Protein AF-A0A918QHY0-F1 (afdb_monomer)

pLDDT: mean 74.29, std 14.52, range [35.5, 93.38]

Organism: NCBI:txid36818

Secondary structure (DSSP, 8-state):
-HHHHHHHHHHHHHHHHHHHHHHH-GGGTB-TTSSB-HHHHHHHHHHHHHHHHHHHHHHHHHHTS-SGGGG-STT-TTTHIIIIIHHHHHHHHHHHHHHHHHHHHHHHTT---PPPPPPPTTSPPPGGGGTB-TTSSBPHHHHHHHHHHHHHHHHHHHHHHH-GGG-SPPPPHHHHHHHHHHHHHHHHHHHH-PPPPEEEEEEEETTEEEEEEES--STT-EEEETTEEE--EE-TTT--EEEEPPTT--SSEEEEEEETTEEPPPEEE-----

Foldseek 3Di:
DVLLVVLVVLLCVQVVVVVVCCQVPVVQQADPLRAGNLLSVLLVLLVSLVVSLVVSLQVCQPPPQVHPVQQDDCQHLCNCVPVPSVVLSVLSVVLVVLLCVLVVVCVVVLQDDQARPDDDPSNGHDPLSQQADSVSHGDPLSVQLNVLSVVVSVVQSVVCSVPVSSHGDDDDVVSSCSNNVSSVVSSVCSVPDGHFWEFHDWDDDPQKIKTDTGSCDDPAKWKDKQNRTWDWDADPVRRIIMTTHDPPDDPQIWMWIGDPNGIYDIDTDGPPDD

Solvent-accessible surface area (backbone atoms only — not comparable to full-atom values): 14913 Å² total; per-residue (Å²): 110,71,65,36,53,51,40,50,52,50,44,46,64,57,49,46,60,49,53,54,43,39,66,77,53,43,67,86,34,31,39,99,52,68,42,55,28,45,45,50,45,52,36,50,52,53,50,53,51,48,54,41,52,53,52,41,40,50,51,39,24,66,74,73,45,76,31,74,66,43,65,57,60,90,80,20,35,60,51,46,44,74,78,49,49,51,57,60,47,46,36,39,50,48,34,35,52,50,51,49,52,54,52,47,57,30,47,78,64,40,42,48,27,65,57,73,59,78,84,47,98,80,74,60,81,65,76,62,44,43,29,26,41,98,87,72,47,75,28,69,54,44,34,49,34,50,52,40,45,50,52,52,52,49,50,51,53,53,51,24,52,74,38,54,86,69,19,58,61,82,74,58,69,65,64,51,51,59,39,44,52,35,33,49,51,37,43,49,47,62,70,68,54,76,62,39,17,23,65,69,47,74,48,77,60,89,64,33,33,41,40,34,51,10,18,54,77,53,105,58,41,40,36,26,52,70,84,43,77,37,70,50,46,75,38,88,88,78,46,28,36,40,26,62,52,58,93,85,70,56,76,68,43,38,40,35,42,31,33,90,90,29,61,23,70,78,41,77,43,65,69,82,78,128

Mean predicted aligned error: 13.62 Å

Nearest PDB structures (foldseek):
  3n50-assembly4_E-2  TM=7.287E-01  e=1.842E-02  Homo sapiens
  3mlp-assembly2_E  TM=6.502E-01  e=4.063E-02  Mus musculus
  5l7n-assembly1_A  TM=7.501E-01  e=1.050E-01  Mus musculus
  3mlp-assembly1_B  TM=6.552E-01  e=2.713E-01  Mus musculus
  4m03-assembly1_A-2  TM=4.091E-01  e=1.014E+00  Staphylococcus aureus subsp. aureus NCTC 8325

Sequence (274 aa):
MTSALFALALLAALAGPLALRLRRRPAFVTGRDGRLSTSTTLALAWTVVLVWLLLATLGYGLTAGGGAAWFEGEHGPLSPLTTVYLPLLGGPYAALIGAKAVVGARLERGTLAKPAPKPTPSGRRPLRELIANDSGRTDLVDLQYVALSAVTLLYVVLFFLSDVGAGLPPLPTEIWALTGAPAGAYLLNKVATRANPVITDVSVRGDRLTVEGGGLTADTARVTVDDTAVPAVPDPATGTLTAPLPDSATPPFTVVVTTRGLRSDPYHYESAGL

Structure (mmCIF, N/CA/C/O backbone):
data_AF-A0A918QHY0-F1
#
_entry.id   AF-A0A918QHY0-F1
#
loop_
_atom_site.group_PDB
_atom_site.id
_atom_site.type_symbol
_atom_site.label_atom_id
_atom_site.label_alt_id
_atom_site.label_comp_id
_atom_site.label_asym_id
_atom_site.label_entity_id
_atom_site.label_seq_id
_atom_site.pdbx_PDB_ins_code
_atom_site.Cartn_x
_atom_site.Cartn_y
_atom_site.Cartn_z
_atom_site.occupancy
_atom_site.B_iso_or_equiv
_atom_site.auth_seq_id
_atom_site.auth_comp_id
_atom_site.auth_asym_id
_atom_site.auth_atom_id
_atom_site.pdbx_PDB_model_num
ATOM 1 N N . MET A 1 1 ? 18.989 -10.304 -25.269 1.00 71.38 1 MET A N 1
ATOM 2 C CA . MET A 1 1 ? 19.151 -11.306 -24.181 1.00 71.38 1 MET A CA 1
ATOM 3 C C . MET A 1 1 ? 20.114 -10.848 -23.085 1.00 71.38 1 MET A C 1
ATOM 5 O O . MET A 1 1 ? 19.743 -10.920 -21.922 1.00 71.38 1 MET A O 1
ATOM 9 N N . THR A 1 2 ? 21.308 -10.341 -23.409 1.00 85.88 2 THR A N 1
ATOM 10 C CA . THR A 1 2 ? 22.283 -9.818 -22.423 1.00 85.88 2 THR A CA 1
ATOM 11 C C . THR A 1 2 ? 21.719 -8.694 -21.546 1.00 85.88 2 THR A C 1
ATOM 13 O O . THR A 1 2 ? 21.846 -8.753 -20.326 1.00 85.88 2 THR A O 1
ATOM 16 N N . SER A 1 3 ? 21.005 -7.731 -22.135 1.00 86.69 3 SER A N 1
ATOM 17 C CA . SER A 1 3 ? 20.379 -6.622 -21.397 1.00 86.69 3 SER A CA 1
ATOM 18 C C . SER A 1 3 ? 19.287 -7.076 -20.423 1.00 86.69 3 SER A C 1
ATOM 20 O O . SER A 1 3 ? 19.186 -6.541 -19.324 1.00 86.69 3 SER A O 1
ATOM 22 N N . ALA A 1 4 ? 18.513 -8.106 -20.780 1.00 88.62 4 ALA A N 1
ATOM 23 C CA . ALA A 1 4 ? 17.492 -8.681 -19.903 1.00 88.62 4 ALA A CA 1
ATOM 24 C C . ALA A 1 4 ? 18.118 -9.421 -18.708 1.00 88.62 4 ALA A C 1
ATOM 26 O O . ALA A 1 4 ? 17.644 -9.290 -17.583 1.00 88.62 4 ALA A O 1
ATOM 27 N N . LEU A 1 5 ? 19.220 -10.150 -18.925 1.00 90.94 5 LEU A N 1
ATOM 28 C CA . LEU A 1 5 ? 19.971 -10.800 -17.844 1.00 90.94 5 LEU A CA 1
ATOM 29 C C . LEU A 1 5 ? 20.588 -9.775 -16.887 1.00 90.94 5 LEU A C 1
ATOM 31 O O . LEU A 1 5 ? 20.507 -9.948 -15.673 1.00 90.94 5 LEU A O 1
ATOM 35 N N . PHE A 1 6 ? 21.154 -8.688 -17.420 1.00 92.06 6 PHE A N 1
ATOM 36 C CA . PHE A 1 6 ? 21.654 -7.582 -16.606 1.00 92.06 6 PHE A CA 1
ATOM 37 C C . PHE A 1 6 ? 20.529 -6.928 -15.795 1.00 92.06 6 PHE A C 1
ATOM 39 O O . PHE A 1 6 ? 20.663 -6.749 -14.585 1.00 92.06 6 PHE A O 1
ATOM 46 N N . ALA A 1 7 ? 19.393 -6.637 -16.434 1.00 90.50 7 ALA A N 1
ATOM 47 C CA . ALA A 1 7 ? 18.227 -6.086 -15.757 1.00 90.50 7 ALA A CA 1
ATOM 48 C C . ALA A 1 7 ? 17.724 -7.026 -14.646 1.00 90.50 7 ALA A C 1
ATOM 50 O O . ALA A 1 7 ? 17.470 -6.568 -13.536 1.00 90.50 7 ALA A O 1
ATOM 51 N N . LEU A 1 8 ? 17.653 -8.340 -14.881 1.00 92.69 8 LEU A N 1
ATOM 52 C CA . LEU A 1 8 ? 17.293 -9.324 -13.853 1.00 92.69 8 LEU A CA 1
ATOM 53 C C . LEU A 1 8 ? 18.289 -9.356 -12.688 1.00 92.69 8 LEU A C 1
ATOM 55 O O . LEU A 1 8 ? 17.874 -9.373 -11.528 1.00 92.69 8 LEU A O 1
ATOM 59 N N . ALA A 1 9 ? 19.591 -9.333 -12.976 1.00 92.69 9 ALA A N 1
ATOM 60 C CA . ALA A 1 9 ? 20.629 -9.295 -11.949 1.00 92.69 9 ALA A CA 1
ATOM 61 C C . ALA A 1 9 ? 20.523 -8.024 -11.092 1.00 92.69 9 ALA A C 1
ATOM 63 O O . ALA A 1 9 ? 20.612 -8.090 -9.866 1.00 92.69 9 ALA A O 1
ATOM 64 N N . LEU A 1 10 ? 20.256 -6.878 -11.722 1.00 93.00 10 LEU A N 1
ATOM 65 C CA . LEU A 1 10 ? 20.042 -5.609 -11.036 1.00 93.00 10 LEU A CA 1
ATOM 66 C C . LEU A 1 10 ? 18.773 -5.627 -10.170 1.00 93.00 10 LEU A C 1
ATOM 68 O O . LEU A 1 10 ? 18.805 -5.169 -9.027 1.00 93.00 10 LEU A O 1
ATOM 72 N N . LEU A 1 11 ? 17.673 -6.203 -10.670 1.00 93.00 11 LEU A N 1
ATOM 73 C CA . LEU A 1 11 ? 16.444 -6.377 -9.891 1.00 93.00 11 LEU A CA 1
ATOM 74 C C . LEU A 1 11 ? 16.707 -7.238 -8.653 1.00 93.00 11 LEU A C 1
ATOM 76 O O . LEU A 1 11 ? 16.299 -6.874 -7.551 1.00 93.00 11 LEU A O 1
ATOM 80 N N . ALA A 1 12 ? 17.435 -8.346 -8.811 1.00 91.94 12 ALA A N 1
ATOM 81 C CA . ALA A 1 12 ? 17.823 -9.213 -7.703 1.00 91.94 12 ALA A CA 1
ATOM 82 C C . ALA A 1 12 ? 18.737 -8.492 -6.696 1.00 91.94 12 ALA A C 1
ATOM 84 O O . ALA A 1 12 ? 18.557 -8.651 -5.487 1.00 91.94 12 ALA A O 1
ATOM 85 N N . ALA A 1 13 ? 19.670 -7.661 -7.168 1.00 91.50 13 ALA A N 1
ATOM 86 C CA . ALA A 1 13 ? 20.569 -6.876 -6.323 1.00 91.50 13 ALA A CA 1
ATOM 87 C C . ALA A 1 13 ? 19.840 -5.798 -5.502 1.00 91.50 13 ALA A C 1
ATOM 89 O O . ALA A 1 13 ? 20.252 -5.505 -4.382 1.00 91.50 13 ALA A O 1
ATOM 90 N N . LEU A 1 14 ? 18.740 -5.238 -6.014 1.00 89.94 14 LEU A N 1
ATOM 91 C CA . LEU A 1 14 ? 17.911 -4.266 -5.292 1.00 89.94 14 LEU A CA 1
ATOM 92 C C . LEU A 1 14 ? 16.898 -4.953 -4.364 1.00 89.94 14 LEU A C 1
ATOM 94 O O . LEU A 1 14 ? 16.807 -4.638 -3.174 1.00 89.94 14 LEU A O 1
ATOM 98 N N . ALA A 1 15 ? 16.141 -5.917 -4.892 1.00 88.56 15 ALA A N 1
ATOM 99 C CA . ALA A 1 15 ? 15.051 -6.570 -4.175 1.00 88.56 15 ALA A CA 1
ATOM 100 C C . ALA A 1 15 ? 15.545 -7.593 -3.143 1.00 88.56 15 ALA A C 1
ATOM 102 O O . ALA A 1 15 ? 14.944 -7.721 -2.079 1.00 88.56 15 ALA A O 1
ATOM 103 N N . GLY A 1 16 ? 16.644 -8.303 -3.413 1.00 85.62 16 GLY A N 1
ATOM 104 C CA . GLY A 1 16 ? 17.178 -9.361 -2.551 1.00 85.62 16 GLY A CA 1
ATOM 105 C C . GLY A 1 16 ? 17.589 -8.867 -1.158 1.00 85.62 16 GLY A C 1
ATOM 106 O O . GLY A 1 16 ? 17.036 -9.345 -0.161 1.00 85.62 16 GLY A O 1
ATOM 107 N N . PRO A 1 17 ? 18.501 -7.881 -1.042 1.00 86.62 17 PRO A N 1
ATOM 108 C CA . PRO A 1 17 ? 18.890 -7.306 0.245 1.00 86.62 17 PRO A CA 1
ATOM 109 C C . PRO A 1 17 ? 17.709 -6.679 0.988 1.00 86.62 17 PRO A C 1
ATOM 111 O O . PRO A 1 17 ? 17.598 -6.830 2.208 1.00 86.62 17 PRO A O 1
ATOM 114 N N . LEU A 1 18 ? 16.797 -6.020 0.265 1.00 83.12 18 LEU A N 1
ATOM 115 C CA . LEU A 1 18 ? 15.593 -5.443 0.850 1.00 83.12 18 LEU A CA 1
ATOM 116 C C . LEU A 1 18 ? 14.667 -6.527 1.410 1.00 83.12 18 LEU A C 1
ATOM 118 O O . LEU A 1 18 ? 14.269 -6.435 2.567 1.00 83.12 18 LEU A O 1
ATOM 122 N N . ALA A 1 19 ? 14.375 -7.584 0.654 1.00 82.31 19 ALA A N 1
ATOM 123 C CA . ALA A 1 19 ? 13.554 -8.704 1.105 1.00 82.31 19 ALA A CA 1
ATOM 124 C C . ALA A 1 19 ? 14.177 -9.410 2.319 1.00 82.31 19 ALA A C 1
ATOM 126 O O . ALA A 1 19 ? 13.480 -9.719 3.286 1.00 82.31 19 ALA A O 1
ATOM 127 N N . LEU A 1 20 ? 15.501 -9.601 2.325 1.00 79.00 20 LEU A N 1
ATOM 128 C CA . LEU A 1 20 ? 16.231 -10.134 3.478 1.00 79.00 20 LEU A CA 1
ATOM 129 C C . LEU A 1 20 ? 16.122 -9.212 4.698 1.00 79.00 20 LEU A C 1
ATOM 131 O O . LEU A 1 20 ? 15.900 -9.690 5.815 1.00 79.00 20 LEU A O 1
ATOM 135 N N . ARG A 1 21 ? 16.239 -7.894 4.500 1.00 75.12 21 ARG A N 1
ATOM 136 C CA . ARG A 1 21 ? 16.075 -6.898 5.562 1.00 75.12 21 ARG A CA 1
ATOM 137 C C . ARG A 1 21 ? 14.653 -6.899 6.106 1.00 75.12 21 ARG A C 1
ATOM 139 O O . ARG A 1 21 ? 14.504 -6.962 7.317 1.00 75.12 21 ARG A O 1
ATOM 146 N N . LEU A 1 22 ? 13.632 -6.890 5.252 1.00 71.50 22 LEU A N 1
ATOM 147 C CA . LEU A 1 22 ? 12.224 -6.921 5.657 1.00 71.50 22 LEU A CA 1
ATOM 148 C C . LEU A 1 22 ? 11.868 -8.230 6.369 1.00 71.50 22 LEU A C 1
ATOM 150 O O . LEU A 1 22 ? 11.147 -8.211 7.360 1.00 71.50 22 LEU A O 1
ATOM 154 N N . ARG A 1 23 ? 12.449 -9.357 5.943 1.00 71.44 23 ARG A N 1
ATOM 155 C CA . ARG A 1 23 ? 12.303 -10.649 6.626 1.00 71.44 23 ARG A CA 1
ATOM 156 C C . ARG A 1 23 ? 12.897 -10.642 8.038 1.00 71.44 23 ARG A C 1
ATOM 158 O O . ARG A 1 23 ? 12.377 -11.335 8.906 1.00 71.44 23 ARG A O 1
ATOM 165 N N . ARG A 1 24 ? 13.996 -9.911 8.266 1.00 69.31 24 ARG A N 1
ATOM 166 C CA . ARG A 1 24 ? 14.676 -9.823 9.576 1.00 69.31 24 ARG A CA 1
ATOM 167 C C . ARG A 1 24 ? 14.150 -8.685 10.456 1.00 69.31 24 ARG A C 1
ATOM 169 O O . ARG A 1 24 ? 14.197 -8.788 11.674 1.00 69.31 24 ARG A O 1
ATOM 176 N N . ARG A 1 25 ? 13.725 -7.578 9.847 1.00 70.50 25 ARG A N 1
ATOM 177 C CA . ARG A 1 25 ? 13.335 -6.312 10.484 1.00 70.50 25 ARG A CA 1
ATOM 178 C C . ARG A 1 25 ? 12.181 -5.677 9.689 1.00 70.50 25 ARG A C 1
ATOM 180 O O . ARG A 1 25 ? 12.408 -4.710 8.958 1.00 70.50 25 ARG A O 1
ATOM 187 N N . PRO A 1 26 ? 10.944 -6.192 9.819 1.00 68.81 26 PRO A N 1
ATOM 188 C CA . PRO A 1 26 ? 9.802 -5.724 9.031 1.00 68.81 26 PRO A CA 1
ATOM 189 C C . PRO A 1 26 ? 9.318 -4.321 9.418 1.00 68.81 26 PRO A C 1
ATOM 191 O O . PRO A 1 26 ? 8.516 -3.757 8.685 1.00 68.81 26 PRO A O 1
ATOM 194 N N . ALA A 1 27 ? 9.841 -3.730 10.503 1.00 64.19 27 ALA A N 1
ATOM 195 C CA . ALA A 1 27 ? 9.396 -2.459 11.087 1.00 64.19 27 ALA A CA 1
ATOM 196 C C . ALA A 1 27 ? 9.188 -1.312 10.078 1.00 64.19 27 ALA A C 1
ATOM 198 O O . ALA A 1 27 ? 8.337 -0.459 10.290 1.00 64.19 27 ALA A O 1
ATOM 199 N N . PHE A 1 28 ? 9.929 -1.300 8.967 1.00 61.78 28 PHE A N 1
ATOM 200 C CA . PHE A 1 28 ? 9.789 -0.294 7.910 1.00 61.78 28 PHE A CA 1
ATOM 201 C C . PHE A 1 28 ? 8.457 -0.373 7.141 1.00 61.78 28 PHE A C 1
ATOM 203 O O . PHE A 1 28 ? 7.919 0.649 6.726 1.00 61.78 28 PHE A O 1
ATOM 210 N N . VAL A 1 29 ? 7.925 -1.581 6.950 1.00 65.50 29 VAL A N 1
ATOM 211 C CA . VAL A 1 29 ? 6.620 -1.830 6.310 1.00 65.50 29 VAL A CA 1
ATOM 212 C C . VAL A 1 29 ? 5.536 -2.159 7.331 1.00 65.50 29 VAL A C 1
ATOM 214 O O . VAL A 1 29 ? 4.392 -2.404 6.963 1.00 65.50 29 VAL A O 1
ATOM 217 N N . THR A 1 30 ? 5.882 -2.170 8.613 1.00 57.53 30 THR A N 1
ATOM 218 C CA . THR A 1 30 ? 4.946 -2.385 9.707 1.00 57.53 30 THR A CA 1
ATOM 219 C C . THR A 1 30 ? 4.260 -1.066 10.068 1.00 57.53 30 THR A C 1
ATOM 221 O O . THR A 1 30 ? 4.910 -0.033 10.224 1.00 57.53 30 THR A O 1
ATOM 224 N N . GLY A 1 31 ? 2.933 -1.083 10.167 1.00 56.22 31 GLY A N 1
ATOM 225 C CA . GLY A 1 31 ? 2.139 0.037 10.652 1.00 56.22 31 GLY A CA 1
ATOM 226 C C . GLY A 1 31 ? 2.368 0.301 12.142 1.00 56.22 31 GLY A C 1
ATOM 227 O O . GLY A 1 31 ? 2.982 -0.490 12.856 1.00 56.22 31 GLY A O 1
ATOM 228 N N . ARG A 1 32 ? 1.834 1.422 12.639 1.00 51.62 32 ARG A N 1
ATOM 229 C CA . ARG A 1 32 ? 1.855 1.739 14.083 1.00 51.62 32 ARG A CA 1
ATOM 230 C C . ARG A 1 32 ? 1.090 0.716 14.928 1.00 51.62 32 ARG A C 1
ATOM 232 O O . ARG A 1 32 ? 1.322 0.621 16.122 1.00 51.62 32 ARG A O 1
ATOM 239 N N . ASP A 1 33 ? 0.219 -0.055 14.288 1.00 49.84 33 ASP A N 1
ATOM 240 C CA . ASP A 1 33 ? -0.515 -1.185 14.848 1.00 49.84 33 ASP A CA 1
ATOM 241 C C . ASP A 1 33 ? 0.292 -2.491 14.849 1.00 49.84 33 ASP A C 1
ATOM 243 O O . ASP A 1 33 ? -0.254 -3.536 15.169 1.00 49.84 33 ASP A O 1
ATOM 247 N N . GLY A 1 34 ? 1.574 -2.477 14.470 1.00 53.16 34 GLY A N 1
ATOM 248 C CA . GLY A 1 34 ? 2.447 -3.648 14.525 1.00 53.16 34 GLY A CA 1
ATOM 249 C C . GLY A 1 34 ? 2.184 -4.720 13.452 1.00 53.16 34 GLY A C 1
ATOM 250 O O . GLY A 1 34 ? 2.893 -5.735 13.445 1.00 53.16 34 GLY A O 1
ATOM 251 N N . ARG A 1 35 ? 1.227 -4.495 12.537 1.00 61.88 35 ARG A N 1
ATOM 252 C CA . ARG A 1 35 ? 0.898 -5.348 11.375 1.00 61.88 35 ARG A CA 1
ATOM 253 C C . ARG A 1 35 ? 1.571 -4.841 10.098 1.00 61.88 35 ARG A C 1
ATOM 255 O O . ARG A 1 35 ? 1.995 -3.690 10.038 1.00 61.88 35 ARG A O 1
ATOM 262 N N . LEU A 1 36 ? 1.682 -5.670 9.059 1.00 65.56 36 LEU A N 1
ATOM 263 C CA . LEU A 1 36 ? 2.135 -5.193 7.743 1.00 65.56 36 LEU A CA 1
ATOM 264 C C . LEU A 1 36 ? 1.151 -4.166 7.161 1.00 65.56 36 LEU A C 1
ATOM 266 O O . LEU A 1 36 ? -0.043 -4.421 7.056 1.00 65.56 36 LEU A O 1
ATOM 270 N N . SER A 1 37 ? 1.665 -3.008 6.751 1.00 71.31 37 SER A N 1
ATOM 271 C CA . SER A 1 37 ? 0.896 -1.960 6.084 1.00 71.31 37 SER A CA 1
ATOM 272 C C . SER A 1 37 ? 0.845 -2.230 4.583 1.00 71.31 37 SER A C 1
ATOM 274 O O . SER A 1 37 ? 1.870 -2.152 3.896 1.00 71.31 37 SER A O 1
ATOM 276 N N . THR A 1 38 ? -0.351 -2.507 4.064 1.00 73.56 38 THR A N 1
ATOM 277 C CA . THR A 1 38 ? -0.600 -2.742 2.635 1.00 73.56 38 THR A CA 1
ATOM 278 C C . THR A 1 38 ? -0.124 -1.577 1.773 1.00 73.56 38 THR A C 1
ATOM 280 O O . THR A 1 38 ? 0.650 -1.776 0.837 1.00 73.56 38 THR A O 1
ATOM 283 N N . SER A 1 39 ? -0.495 -0.342 2.127 1.00 67.25 39 SER A N 1
ATOM 284 C CA . SER A 1 39 ? -0.096 0.849 1.368 1.00 67.25 39 SER A CA 1
ATOM 285 C C . SER A 1 39 ? 1.411 1.109 1.424 1.00 67.25 39 SER A C 1
ATOM 287 O O . SER A 1 39 ? 2.001 1.438 0.400 1.00 67.25 39 SER A O 1
ATOM 289 N N . THR A 1 40 ? 2.065 0.900 2.572 1.00 67.12 40 THR A N 1
ATOM 290 C CA . THR A 1 40 ? 3.530 1.047 2.682 1.00 67.12 40 THR A CA 1
ATOM 291 C C . THR A 1 40 ? 4.261 -0.023 1.874 1.00 67.12 40 THR A C 1
ATOM 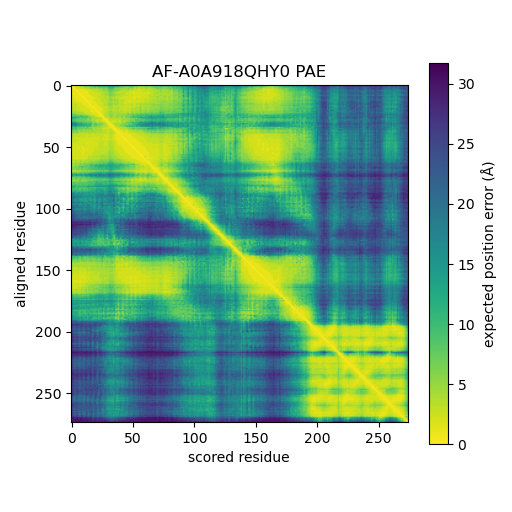293 O O . THR A 1 40 ? 5.262 0.270 1.225 1.00 67.12 40 THR A O 1
ATOM 296 N N . THR A 1 41 ? 3.758 -1.259 1.895 1.00 78.81 41 THR A N 1
ATOM 297 C CA . THR A 1 41 ? 4.358 -2.389 1.178 1.00 78.81 41 THR A CA 1
ATOM 298 C C . THR A 1 41 ? 4.268 -2.191 -0.332 1.00 78.81 41 THR A C 1
ATOM 300 O O . THR A 1 41 ? 5.274 -2.329 -1.024 1.00 78.81 41 THR A O 1
ATOM 303 N N . LEU A 1 42 ? 3.094 -1.810 -0.844 1.00 77.62 42 LEU A N 1
ATOM 304 C CA . LEU A 1 42 ? 2.903 -1.541 -2.270 1.00 77.62 42 LEU A CA 1
ATOM 305 C C . LEU A 1 42 ? 3.674 -0.301 -2.730 1.00 77.62 42 LEU A C 1
ATOM 307 O O . LEU A 1 42 ? 4.294 -0.343 -3.788 1.00 77.62 42 LEU A O 1
ATOM 311 N N . ALA A 1 43 ? 3.706 0.769 -1.927 1.00 73.06 43 ALA A N 1
ATOM 312 C CA . ALA A 1 43 ? 4.514 1.946 -2.242 1.00 73.06 43 ALA A CA 1
ATOM 313 C C . ALA A 1 43 ? 6.008 1.589 -2.343 1.00 73.06 43 ALA A C 1
ATOM 315 O O . ALA A 1 43 ? 6.680 1.990 -3.294 1.00 73.06 43 ALA A O 1
ATOM 316 N N . LEU A 1 44 ? 6.524 0.781 -1.409 1.00 80.56 44 LEU A N 1
ATOM 317 C CA . LEU A 1 44 ? 7.906 0.303 -1.444 1.00 80.56 44 LEU A CA 1
ATOM 318 C C . LEU A 1 44 ? 8.184 -0.579 -2.669 1.00 80.56 44 LEU A C 1
ATOM 320 O O . LEU A 1 44 ? 9.208 -0.393 -3.322 1.00 80.56 44 LEU A O 1
ATOM 324 N N . ALA A 1 45 ? 7.283 -1.506 -3.002 1.00 85.12 45 ALA A N 1
ATOM 325 C CA . ALA A 1 45 ? 7.422 -2.360 -4.181 1.00 85.12 45 ALA A CA 1
ATOM 326 C C . ALA A 1 45 ? 7.489 -1.534 -5.477 1.00 85.12 45 ALA A C 1
ATOM 328 O O . ALA A 1 45 ? 8.416 -1.710 -6.267 1.00 85.12 45 ALA A O 1
ATOM 329 N N . TRP A 1 46 ? 6.575 -0.574 -5.649 1.00 82.25 46 TRP A N 1
ATOM 330 C CA . TRP A 1 46 ? 6.594 0.365 -6.774 1.00 82.25 46 TRP A CA 1
ATOM 331 C C . TRP A 1 46 ? 7.874 1.200 -6.822 1.00 82.25 46 TRP A C 1
ATOM 333 O O . TRP A 1 46 ? 8.440 1.385 -7.896 1.00 82.25 46 TRP A O 1
ATOM 343 N N . THR A 1 47 ? 8.367 1.652 -5.666 1.00 81.69 47 THR A N 1
ATOM 344 C CA . THR A 1 47 ? 9.619 2.421 -5.577 1.00 81.69 47 THR A CA 1
ATOM 345 C C . THR A 1 47 ? 10.803 1.600 -6.080 1.00 81.69 47 THR A C 1
ATOM 347 O O . THR A 1 47 ? 11.592 2.081 -6.889 1.00 81.69 47 THR A O 1
ATOM 350 N N . VAL A 1 48 ? 10.923 0.349 -5.627 1.00 87.44 48 VAL A N 1
ATOM 351 C CA . VAL A 1 48 ? 12.010 -0.552 -6.035 1.00 87.44 48 VAL A CA 1
ATOM 352 C C . VAL A 1 48 ? 11.955 -0.824 -7.532 1.00 87.44 48 VAL A C 1
ATOM 354 O O . VAL A 1 48 ? 12.986 -0.736 -8.194 1.00 87.44 48 VAL A O 1
ATOM 357 N N . VAL A 1 49 ? 10.767 -1.117 -8.068 1.00 89.25 49 VAL A N 1
ATOM 358 C CA . VAL A 1 49 ? 10.582 -1.377 -9.501 1.00 89.25 49 VAL A CA 1
ATOM 359 C C . VAL A 1 49 ? 10.916 -0.139 -10.328 1.00 89.25 49 VAL A C 1
ATOM 361 O O . VAL A 1 49 ? 11.626 -0.258 -11.317 1.00 89.25 49 VAL A O 1
ATOM 364 N N . LEU A 1 50 ? 10.497 1.056 -9.912 1.00 86.06 50 LEU A N 1
ATOM 365 C CA . LEU A 1 50 ? 10.824 2.285 -10.632 1.00 86.06 50 LEU A CA 1
ATOM 366 C C . LEU A 1 50 ? 12.330 2.573 -10.634 1.00 86.06 50 LEU A C 1
ATOM 368 O O . LEU A 1 50 ? 12.902 2.850 -11.684 1.00 86.06 50 LEU A O 1
ATOM 372 N N . VAL A 1 51 ? 12.986 2.482 -9.473 1.00 86.19 51 VAL A N 1
ATOM 373 C CA . VAL A 1 51 ? 14.443 2.666 -9.370 1.00 86.19 51 VAL A CA 1
ATOM 374 C C . VAL A 1 51 ? 15.170 1.644 -10.239 1.00 86.19 51 VAL A C 1
ATOM 376 O O . VAL A 1 51 ? 16.109 1.997 -10.948 1.00 86.19 51 VAL A O 1
ATOM 379 N N . TRP A 1 52 ? 14.712 0.392 -10.231 1.00 93.00 52 TRP A N 1
ATOM 380 C CA . TRP A 1 52 ? 15.241 -0.654 -11.096 1.00 93.00 52 TRP A CA 1
ATOM 381 C C . TRP A 1 52 ? 15.096 -0.311 -12.584 1.00 93.00 52 TRP A C 1
ATOM 383 O O . TRP A 1 52 ? 16.093 -0.373 -13.301 1.00 93.00 52 TRP A O 1
ATOM 393 N N . LEU A 1 53 ? 13.906 0.098 -13.038 1.00 90.81 53 LEU A N 1
ATOM 394 C CA . LEU A 1 53 ? 13.659 0.494 -14.428 1.00 90.81 53 LEU A CA 1
ATOM 395 C C . LEU A 1 53 ? 14.585 1.634 -14.857 1.00 90.81 53 LEU A C 1
ATOM 397 O O . LEU A 1 53 ? 15.214 1.554 -15.909 1.00 90.81 53 LEU A O 1
ATOM 401 N N . LEU A 1 54 ? 14.715 2.672 -14.027 1.00 88.44 54 LEU A N 1
ATOM 402 C CA . LEU A 1 54 ? 15.568 3.827 -14.312 1.00 88.44 54 LEU A CA 1
ATOM 403 C C . LEU A 1 54 ? 17.046 3.436 -14.406 1.00 88.44 54 LEU A C 1
ATOM 405 O O . LEU A 1 54 ? 17.726 3.843 -15.344 1.00 88.44 54 LEU A O 1
ATOM 409 N N . LEU A 1 55 ? 17.542 2.621 -13.472 1.00 90.00 55 LEU A N 1
ATOM 410 C CA . LEU A 1 55 ? 18.937 2.176 -13.472 1.00 90.00 55 LEU A CA 1
ATOM 411 C C . LEU A 1 55 ? 19.240 1.205 -14.620 1.00 90.00 55 LEU A C 1
ATOM 413 O O . LEU A 1 55 ? 20.311 1.288 -15.216 1.00 90.00 55 LEU A O 1
ATOM 417 N N . ALA A 1 56 ? 18.313 0.305 -14.953 1.00 91.56 56 ALA A N 1
ATOM 418 C CA . ALA A 1 56 ? 18.461 -0.609 -16.082 1.00 91.56 56 ALA A CA 1
ATOM 419 C C . ALA A 1 56 ? 18.445 0.149 -17.417 1.00 91.56 56 ALA A C 1
ATOM 421 O O . ALA A 1 56 ? 19.282 -0.116 -18.276 1.00 91.56 56 ALA A O 1
ATOM 422 N N . THR A 1 57 ? 17.552 1.134 -17.552 1.00 88.81 57 THR A N 1
ATOM 423 C CA . THR A 1 57 ? 17.489 2.038 -18.709 1.00 88.81 57 THR A CA 1
ATOM 424 C C . THR A 1 57 ? 18.789 2.837 -18.815 1.00 88.81 57 THR A C 1
ATOM 426 O O . THR A 1 57 ? 19.443 2.806 -19.850 1.00 88.81 57 THR A O 1
ATOM 429 N N . LEU A 1 58 ? 19.251 3.463 -17.726 1.00 87.69 58 LEU A N 1
ATOM 430 C CA . LEU A 1 58 ? 20.527 4.186 -17.697 1.00 87.69 58 LEU A CA 1
ATOM 431 C C . LEU A 1 58 ? 21.710 3.297 -18.109 1.00 87.69 58 LEU A C 1
ATOM 433 O O . LEU A 1 58 ? 22.501 3.673 -18.971 1.00 87.69 58 LEU A O 1
ATOM 437 N N . GLY A 1 59 ? 21.808 2.104 -17.518 1.00 87.62 59 GLY A N 1
ATOM 438 C CA . GLY A 1 59 ? 22.851 1.132 -17.831 1.00 87.62 59 GLY A CA 1
ATOM 439 C C . GLY A 1 59 ? 22.821 0.705 -19.298 1.00 87.62 59 GLY A C 1
ATOM 440 O O . GLY A 1 59 ? 23.869 0.667 -19.941 1.00 87.62 59 GLY A O 1
ATOM 441 N N . TYR A 1 60 ? 21.633 0.451 -19.853 1.00 90.69 60 TYR A N 1
ATOM 442 C CA . TYR A 1 60 ? 21.473 0.145 -21.271 1.00 90.69 60 TYR A CA 1
ATOM 443 C C . TYR A 1 60 ? 21.934 1.310 -22.150 1.00 90.69 60 TYR A C 1
ATOM 445 O O . TYR A 1 60 ? 22.763 1.103 -23.032 1.00 90.69 60 TYR A O 1
ATOM 453 N N . GLY A 1 61 ? 21.479 2.535 -21.881 1.00 87.75 61 GLY A N 1
ATOM 454 C CA . GLY A 1 61 ? 21.856 3.719 -22.657 1.00 87.75 61 GLY A CA 1
ATOM 455 C C . GLY A 1 61 ? 23.365 3.940 -22.726 1.00 87.75 61 GLY A C 1
ATOM 456 O O . GLY A 1 61 ? 23.912 4.183 -23.800 1.00 87.75 61 GLY A O 1
ATOM 457 N N . LEU A 1 62 ? 24.054 3.767 -21.594 1.00 87.19 62 LEU A N 1
ATOM 458 C CA . LEU A 1 62 ? 25.504 3.943 -21.492 1.00 87.19 62 LEU A CA 1
ATOM 459 C C . LEU A 1 62 ? 26.323 2.819 -22.145 1.00 87.19 62 LEU A C 1
ATOM 461 O O . LEU A 1 62 ? 27.465 3.059 -22.525 1.00 87.19 62 LEU A O 1
ATOM 465 N N . THR A 1 63 ? 25.782 1.602 -22.253 1.00 88.44 63 THR A N 1
ATOM 466 C CA . THR A 1 63 ? 26.560 0.423 -22.688 1.00 88.44 63 THR A CA 1
ATOM 467 C C . THR A 1 63 ? 26.184 -0.100 -24.070 1.00 88.44 63 THR A C 1
ATOM 469 O O . THR A 1 63 ? 27.051 -0.582 -24.792 1.00 88.44 63 THR A O 1
ATOM 472 N N . ALA A 1 64 ? 24.909 -0.011 -24.441 1.00 87.94 64 ALA A N 1
ATOM 473 C CA . ALA A 1 64 ? 24.349 -0.595 -25.658 1.00 87.94 64 ALA A CA 1
ATOM 474 C C . ALA A 1 64 ? 23.496 0.391 -26.474 1.00 87.94 64 ALA A C 1
ATOM 476 O O . ALA A 1 64 ? 23.306 0.178 -27.667 1.00 87.94 64 ALA A O 1
ATOM 477 N N . GLY A 1 65 ? 22.993 1.466 -25.857 1.00 83.06 65 GLY A N 1
ATOM 478 C CA . GLY A 1 65 ? 22.102 2.440 -26.496 1.00 83.06 65 GLY A CA 1
ATOM 479 C C . GLY A 1 65 ? 22.801 3.507 -27.342 1.00 83.06 65 GLY A C 1
ATOM 480 O O . GLY A 1 65 ? 22.126 4.254 -28.035 1.00 83.06 65 GLY A O 1
ATOM 481 N N . GLY A 1 66 ? 24.134 3.591 -27.325 1.00 83.00 66 GLY A N 1
ATOM 482 C CA . GLY A 1 66 ? 24.866 4.638 -28.053 1.00 83.00 66 GLY A CA 1
ATOM 483 C C . GLY A 1 66 ? 25.055 5.939 -27.262 1.00 83.00 66 GLY A C 1
ATOM 484 O O . GLY A 1 66 ? 25.372 6.973 -27.846 1.00 83.00 66 GLY A O 1
ATOM 485 N N . GLY A 1 67 ? 24.909 5.897 -25.933 1.00 83.94 67 GLY A N 1
ATOM 486 C CA . GLY A 1 67 ? 25.220 7.012 -25.039 1.00 83.94 67 GLY A CA 1
ATOM 487 C C . GLY A 1 67 ? 24.067 8.001 -24.863 1.00 83.94 67 GLY A C 1
ATOM 488 O O . GLY A 1 67 ? 22.897 7.624 -24.879 1.00 83.94 67 GLY A O 1
ATOM 489 N N . ALA A 1 68 ? 24.400 9.277 -24.648 1.00 82.31 68 ALA A N 1
ATOM 490 C CA . ALA A 1 68 ? 23.424 10.321 -24.315 1.00 82.31 68 ALA A CA 1
ATOM 491 C C . ALA A 1 68 ? 22.341 10.512 -25.393 1.00 82.31 68 ALA A C 1
ATOM 493 O O . ALA A 1 68 ? 21.179 10.706 -25.048 1.00 82.31 68 ALA A O 1
ATOM 494 N N . ALA A 1 69 ? 22.701 10.349 -26.671 1.00 83.88 69 ALA A N 1
ATOM 495 C CA . ALA A 1 69 ? 21.789 10.492 -27.807 1.00 83.88 69 ALA A CA 1
ATOM 496 C C . ALA A 1 69 ? 20.586 9.532 -27.755 1.00 83.88 69 ALA A C 1
ATOM 498 O O . ALA A 1 69 ? 19.531 9.831 -28.299 1.00 83.88 69 ALA A O 1
ATOM 499 N N . TRP A 1 70 ? 20.702 8.395 -27.062 1.00 83.56 70 TRP A N 1
ATOM 500 C CA . TRP A 1 70 ? 19.589 7.455 -26.885 1.00 83.56 70 TRP A CA 1
ATOM 501 C C . TRP A 1 70 ? 18.452 8.011 -26.021 1.00 83.56 70 TRP A C 1
ATOM 503 O O . TRP A 1 70 ? 17.314 7.562 -26.120 1.00 83.56 70 TRP A O 1
ATOM 513 N N . PHE A 1 71 ? 18.755 8.984 -25.160 1.00 83.44 71 PHE A N 1
ATOM 514 C CA . PHE A 1 71 ? 17.767 9.658 -24.320 1.00 83.44 71 PHE A CA 1
ATOM 515 C C . PHE A 1 71 ? 17.153 10.883 -25.003 1.00 83.44 71 PHE A C 1
ATOM 517 O O . PHE A 1 71 ? 16.217 11.473 -24.463 1.00 83.44 71 PHE A O 1
ATOM 524 N N . GLU A 1 72 ? 17.674 11.277 -26.164 1.00 78.94 72 GLU A N 1
ATOM 525 C CA . GLU A 1 72 ? 17.214 12.439 -26.911 1.00 78.94 72 GLU A CA 1
ATOM 526 C C . GLU A 1 72 ? 16.031 12.048 -27.810 1.00 78.94 72 GLU A C 1
ATOM 528 O O . GLU A 1 72 ? 16.089 11.075 -28.560 1.00 78.94 72 GLU A O 1
ATOM 533 N N . GLY A 1 73 ? 14.933 12.804 -27.731 1.00 69.56 73 GLY A N 1
ATOM 534 C CA . GLY A 1 73 ? 13.752 12.615 -28.577 1.00 69.56 73 GLY A CA 1
ATOM 535 C C . GLY A 1 73 ? 12.432 12.584 -27.807 1.00 69.56 73 GLY A C 1
ATOM 536 O O . GLY A 1 73 ? 12.357 12.162 -26.655 1.00 69.56 73 GLY A O 1
ATOM 537 N N . GLU A 1 74 ? 11.361 13.014 -28.475 1.00 68.62 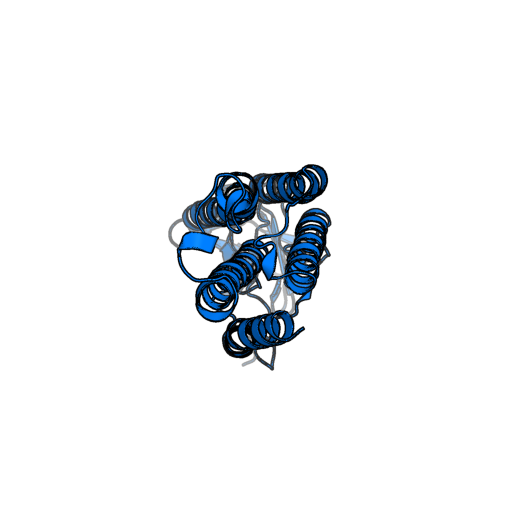74 GLU A N 1
ATOM 538 C CA . GLU A 1 74 ? 10.001 13.103 -27.916 1.00 68.62 74 GLU A CA 1
ATOM 539 C C . GLU A 1 74 ? 9.438 11.733 -27.490 1.00 68.62 74 GLU A C 1
ATOM 541 O O . GLU A 1 74 ? 8.663 11.638 -26.543 1.00 68.62 74 GLU A O 1
ATOM 546 N N . HIS A 1 75 ? 9.896 10.662 -28.145 1.00 75.88 75 HIS A N 1
ATOM 547 C CA . HIS A 1 75 ? 9.489 9.274 -27.899 1.00 75.88 75 HIS A CA 1
ATOM 548 C C . HIS A 1 75 ? 10.650 8.434 -27.342 1.00 75.88 75 HIS A C 1
ATOM 550 O O . HIS A 1 75 ? 10.726 7.229 -27.572 1.00 75.88 75 HIS A O 1
ATOM 556 N N . GLY A 1 76 ? 11.586 9.076 -26.635 1.00 79.31 76 GLY A N 1
ATOM 557 C CA . GLY A 1 76 ? 12.733 8.402 -26.032 1.00 79.31 76 GLY A CA 1
ATOM 558 C C . GLY A 1 76 ? 12.338 7.363 -24.967 1.00 79.31 76 GLY A C 1
ATOM 559 O O . GLY A 1 76 ? 11.180 7.303 -24.538 1.00 79.31 76 GLY A O 1
ATOM 560 N N . PRO A 1 77 ? 13.307 6.584 -24.456 1.00 82.56 77 PRO A N 1
ATOM 561 C CA . PRO A 1 77 ? 13.077 5.455 -23.546 1.00 82.56 77 PRO A CA 1
ATOM 562 C C . PRO A 1 77 ? 12.457 5.850 -22.194 1.00 82.56 77 PRO A C 1
ATOM 564 O O . PRO A 1 77 ? 12.008 4.990 -21.439 1.00 82.56 77 PRO A O 1
ATOM 567 N N . LEU A 1 78 ? 12.427 7.147 -21.872 1.00 83.19 78 LEU A N 1
ATOM 568 C CA . LEU A 1 78 ? 11.815 7.706 -20.664 1.00 83.19 78 LEU A CA 1
ATOM 569 C C . LEU A 1 78 ? 10.502 8.458 -20.939 1.00 83.19 78 LEU A C 1
ATOM 571 O O . LEU A 1 78 ? 9.906 8.978 -20.000 1.00 83.19 78 LEU A O 1
ATOM 575 N N . SER A 1 79 ? 10.030 8.520 -22.188 1.00 81.19 79 SER A N 1
ATOM 576 C CA . SER A 1 79 ? 8.814 9.264 -22.562 1.00 81.19 79 SER A CA 1
ATOM 577 C C . SER A 1 79 ? 7.552 8.868 -21.770 1.00 81.19 79 SER A C 1
ATOM 579 O O . SER A 1 79 ? 6.783 9.765 -21.419 1.00 81.19 79 SER A O 1
ATOM 581 N N . PRO A 1 80 ? 7.347 7.601 -21.344 1.00 78.69 80 PRO A N 1
ATOM 582 C CA . PRO A 1 80 ? 6.194 7.245 -20.511 1.00 78.69 80 PRO A CA 1
ATOM 583 C C . PRO A 1 80 ? 6.318 7.704 -19.050 1.00 78.69 80 PRO A C 1
ATOM 585 O O . PRO A 1 80 ? 5.357 7.608 -18.287 1.00 78.69 80 PRO A O 1
ATOM 588 N N . LEU A 1 81 ? 7.491 8.173 -18.605 1.00 74.56 81 LEU A N 1
ATOM 589 C CA . LEU A 1 81 ? 7.743 8.480 -17.196 1.00 74.56 81 LEU A CA 1
ATOM 590 C C . LEU A 1 81 ? 6.758 9.530 -16.663 1.00 74.56 81 LEU A C 1
ATOM 592 O O . LEU A 1 81 ? 6.155 9.341 -15.607 1.00 74.56 81 LEU A O 1
ATOM 596 N N . THR A 1 82 ? 6.588 10.630 -17.395 1.00 65.12 82 THR A N 1
ATOM 597 C CA . THR A 1 82 ? 5.798 11.787 -16.957 1.0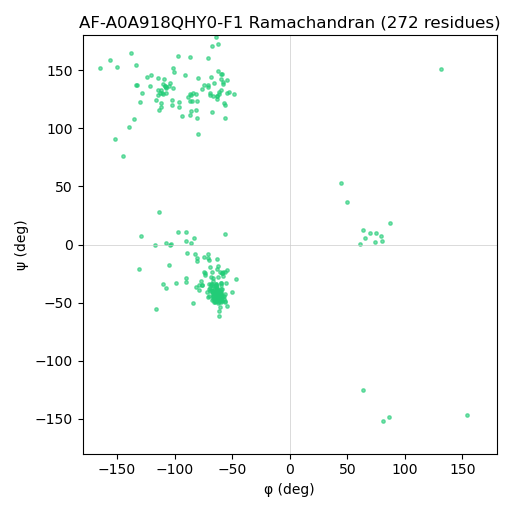0 65.12 82 THR A CA 1
ATOM 598 C C . THR A 1 82 ? 4.298 11.579 -17.123 1.00 65.12 82 THR A C 1
ATOM 600 O O . THR A 1 82 ? 3.525 12.031 -16.282 1.00 65.12 82 THR A O 1
ATOM 603 N N . THR A 1 83 ? 3.886 10.875 -18.175 1.00 66.12 83 THR A N 1
ATOM 604 C CA . THR A 1 83 ? 2.477 10.688 -18.547 1.00 66.12 83 THR A CA 1
ATOM 605 C C . THR A 1 83 ? 1.848 9.455 -17.910 1.00 66.12 83 THR A C 1
ATOM 607 O O . THR A 1 83 ? 0.650 9.453 -17.640 1.00 66.12 83 THR A O 1
ATOM 610 N N . VAL A 1 84 ? 2.645 8.421 -17.629 1.00 68.56 84 VAL A N 1
ATOM 611 C CA . VAL A 1 84 ? 2.157 7.123 -17.152 1.00 68.56 84 VAL A CA 1
ATOM 612 C C . VAL A 1 84 ? 2.660 6.830 -15.742 1.00 68.56 84 VAL A C 1
ATOM 614 O O . VAL A 1 84 ? 1.861 6.604 -14.836 1.00 68.56 84 VAL A O 1
ATOM 617 N N . TYR A 1 85 ? 3.974 6.866 -15.516 1.00 67.50 85 TYR A N 1
ATOM 618 C CA . TYR A 1 85 ? 4.551 6.371 -14.262 1.00 67.50 85 TYR A CA 1
ATOM 619 C C . TYR A 1 85 ? 4.422 7.346 -13.085 1.00 67.50 85 TYR A C 1
ATOM 621 O O . TYR A 1 85 ? 4.125 6.906 -11.976 1.00 67.50 85 TYR A O 1
ATOM 629 N N . LEU A 1 86 ? 4.584 8.659 -13.289 1.00 68.81 86 LEU A N 1
ATOM 630 C CA . LEU A 1 86 ? 4.393 9.650 -12.220 1.00 68.81 86 LEU A CA 1
ATOM 631 C C . LEU A 1 86 ? 2.947 9.664 -11.674 1.00 68.81 86 LEU A C 1
ATOM 633 O O . LEU A 1 86 ? 2.785 9.601 -10.451 1.00 68.81 86 LEU A O 1
ATOM 637 N N . PRO A 1 87 ? 1.889 9.650 -12.512 1.00 64.06 87 PRO A N 1
ATOM 638 C CA . PRO A 1 87 ? 0.517 9.485 -12.028 1.00 64.06 87 PRO A CA 1
ATOM 639 C C . PRO A 1 87 ? 0.265 8.133 -11.349 1.00 64.06 87 PRO A C 1
ATOM 641 O O . PRO A 1 87 ? -0.427 8.078 -10.331 1.00 64.06 87 PRO A O 1
ATOM 644 N N . LEU A 1 88 ? 0.846 7.046 -11.874 1.00 63.53 88 LEU A N 1
ATOM 645 C CA . LEU A 1 88 ? 0.715 5.699 -11.307 1.00 63.53 88 LEU A CA 1
ATOM 646 C C . LEU A 1 88 ? 1.332 5.599 -9.902 1.00 63.53 88 LEU A C 1
ATOM 648 O O . LEU A 1 88 ? 0.788 4.911 -9.044 1.00 63.53 88 LEU A O 1
ATOM 652 N N . LEU A 1 89 ? 2.421 6.326 -9.635 1.00 63.72 89 LEU A N 1
ATOM 653 C CA . LEU A 1 89 ? 2.987 6.481 -8.289 1.00 63.72 89 LEU A CA 1
ATOM 654 C C . LEU A 1 89 ? 2.070 7.336 -7.400 1.00 63.72 89 LEU A C 1
ATOM 656 O O . LEU A 1 89 ? 1.926 7.059 -6.208 1.00 63.72 89 LEU A O 1
ATOM 660 N N . GLY A 1 90 ? 1.391 8.330 -7.974 1.00 58.41 90 GLY A N 1
ATOM 661 C CA . GLY A 1 90 ? 0.450 9.200 -7.269 1.00 58.41 90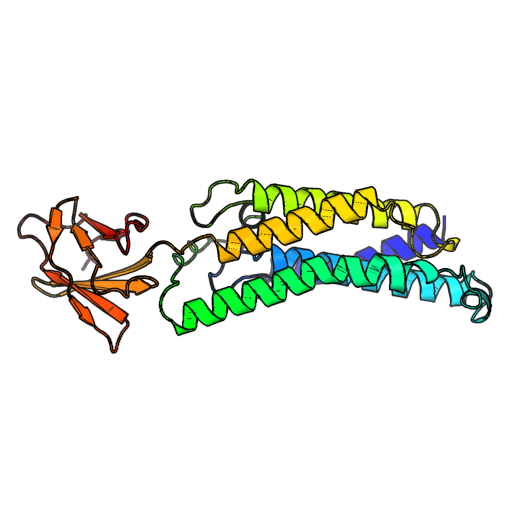 GLY A CA 1
ATOM 662 C C . GLY A 1 90 ? -0.592 8.437 -6.447 1.00 58.41 90 GLY A C 1
ATOM 663 O O . GLY A 1 90 ? -0.826 8.804 -5.302 1.00 58.41 90 GLY A O 1
ATOM 664 N N . GLY A 1 91 ? -1.147 7.332 -6.958 1.00 59.91 91 GLY A N 1
ATOM 665 C CA . GLY A 1 91 ? -2.128 6.502 -6.242 1.00 59.91 91 GLY A CA 1
ATOM 666 C C . GLY A 1 91 ? -1.584 5.878 -4.944 1.00 59.91 91 GLY A C 1
ATOM 667 O O . GLY A 1 91 ? -2.081 6.203 -3.863 1.00 59.91 91 GLY A O 1
ATOM 668 N N . PRO A 1 92 ? -0.546 5.021 -4.997 1.00 57.53 92 PRO A N 1
ATOM 669 C CA . PRO A 1 92 ? 0.083 4.438 -3.813 1.00 57.53 92 PRO A CA 1
ATOM 670 C C . PRO A 1 92 ? 0.655 5.468 -2.833 1.00 57.53 92 PRO A C 1
ATOM 672 O O . PRO A 1 92 ? 0.517 5.284 -1.623 1.00 57.53 92 PRO A O 1
ATOM 675 N N . TYR A 1 93 ? 1.255 6.562 -3.316 1.00 58.56 93 TYR A N 1
ATOM 676 C CA . TYR A 1 93 ? 1.774 7.623 -2.446 1.00 58.56 93 TYR A CA 1
ATOM 677 C C . TYR A 1 93 ? 0.652 8.454 -1.806 1.00 58.56 93 TYR A C 1
ATOM 679 O O . TYR A 1 93 ? 0.720 8.727 -0.608 1.00 58.56 93 TYR A O 1
ATOM 687 N N . ALA A 1 94 ? -0.415 8.793 -2.535 1.00 58.81 94 ALA A N 1
ATOM 688 C CA . ALA A 1 94 ? -1.591 9.458 -1.972 1.00 58.81 94 ALA A CA 1
ATOM 689 C C . ALA A 1 94 ? -2.320 8.554 -0.970 1.00 58.81 94 ALA A C 1
ATOM 691 O O . ALA A 1 94 ? -2.699 9.012 0.105 1.00 58.81 94 ALA A O 1
ATOM 692 N N . ALA A 1 95 ? -2.445 7.256 -1.260 1.00 61.34 95 ALA A N 1
ATOM 693 C CA . ALA A 1 95 ? -2.988 6.274 -0.328 1.00 61.34 95 ALA A CA 1
ATOM 694 C C . ALA A 1 95 ? -2.108 6.130 0.926 1.00 61.34 95 ALA A C 1
ATOM 696 O O . ALA A 1 95 ? -2.631 6.018 2.033 1.00 61.34 95 ALA A O 1
ATOM 697 N N . LEU A 1 96 ? -0.778 6.166 0.786 1.00 59.66 96 LEU A N 1
ATOM 698 C CA . LEU A 1 96 ? 0.164 6.148 1.907 1.00 59.66 96 LEU A CA 1
ATOM 699 C C . LEU A 1 96 ? 0.035 7.403 2.782 1.00 59.66 96 LEU A C 1
ATOM 701 O O . LEU A 1 96 ? -0.069 7.283 4.004 1.00 59.66 96 LEU A O 1
ATOM 705 N N . ILE A 1 97 ? 0.043 8.590 2.172 1.00 59.62 97 ILE A N 1
ATOM 706 C CA . ILE A 1 97 ? -0.082 9.878 2.867 1.00 59.62 97 ILE A CA 1
ATOM 707 C C . ILE A 1 97 ? -1.453 9.976 3.537 1.00 59.62 97 ILE A C 1
ATOM 709 O O . ILE A 1 97 ? -1.529 10.246 4.733 1.00 59.62 97 ILE A O 1
ATOM 713 N N . GLY A 1 98 ? -2.524 9.678 2.800 1.00 60.84 98 GLY A N 1
ATOM 714 C CA . GLY A 1 98 ? -3.894 9.685 3.296 1.00 60.84 98 GLY A CA 1
ATOM 715 C C . GLY A 1 98 ? -4.093 8.702 4.447 1.00 60.84 98 GLY A C 1
ATOM 716 O O . GLY A 1 98 ? -4.583 9.090 5.504 1.00 60.84 98 GLY A O 1
ATOM 717 N N . ALA A 1 99 ? -3.618 7.459 4.315 1.00 60.72 99 ALA A N 1
ATOM 718 C CA . ALA A 1 99 ? -3.673 6.489 5.406 1.00 60.72 99 ALA A CA 1
ATOM 719 C C . ALA A 1 99 ? -2.874 6.957 6.633 1.00 60.72 99 ALA A C 1
ATOM 721 O O . ALA A 1 99 ? -3.365 6.841 7.753 1.00 60.72 99 ALA A O 1
ATOM 722 N N . LYS A 1 100 ? -1.672 7.528 6.455 1.00 59.44 100 LYS A N 1
ATOM 723 C CA . LYS A 1 100 ? -0.876 8.065 7.572 1.00 59.44 100 LYS A CA 1
ATOM 724 C C . LYS A 1 100 ? -1.543 9.254 8.256 1.00 59.44 100 LYS A C 1
ATOM 726 O O . LYS A 1 100 ? -1.499 9.309 9.481 1.00 59.44 100 LYS A O 1
ATOM 731 N N . ALA A 1 101 ? -2.141 10.171 7.501 1.00 55.75 101 ALA A N 1
ATOM 732 C CA . ALA A 1 101 ? -2.846 11.331 8.036 1.00 55.75 101 ALA A CA 1
ATOM 733 C C . ALA A 1 101 ? -4.099 10.904 8.809 1.00 55.75 101 ALA A C 1
ATOM 735 O O . ALA A 1 101 ? -4.307 11.337 9.938 1.00 55.75 101 ALA A O 1
ATOM 736 N N . VAL A 1 102 ? -4.884 9.979 8.248 1.00 62.16 102 VAL A N 1
ATOM 737 C CA . VAL A 1 102 ? -6.067 9.413 8.907 1.00 62.16 102 VAL A CA 1
ATOM 738 C C . VAL A 1 102 ? -5.674 8.666 10.180 1.00 62.16 102 VAL A C 1
ATOM 740 O O . VAL A 1 102 ? -6.262 8.902 11.230 1.00 62.16 102 VAL A O 1
ATOM 743 N N . VAL A 1 103 ? -4.663 7.796 10.127 1.00 60.50 103 VAL A N 1
ATOM 744 C CA . VAL A 1 103 ? -4.187 7.059 11.308 1.00 60.50 103 VAL A CA 1
ATOM 745 C C . VAL A 1 103 ? -3.597 8.009 12.351 1.00 60.50 103 VAL A C 1
ATOM 747 O O . VAL A 1 103 ? -3.894 7.852 13.528 1.00 60.50 103 VAL A O 1
ATOM 750 N N . GLY A 1 104 ? -2.803 9.001 11.938 1.00 53.50 104 GLY A N 1
ATOM 751 C CA . GLY A 1 104 ? -2.210 10.007 12.824 1.00 53.50 104 GLY A CA 1
ATOM 752 C C . GLY A 1 104 ? -3.268 10.831 13.552 1.00 53.50 104 GLY A C 1
ATOM 753 O O . GLY A 1 104 ? -3.306 10.815 14.777 1.00 53.50 104 GLY A O 1
ATOM 754 N N . ALA A 1 105 ? -4.203 11.430 12.812 1.00 54.78 105 ALA A N 1
ATOM 755 C CA . ALA A 1 105 ? -5.302 12.204 13.386 1.00 54.78 105 ALA A CA 1
ATOM 756 C C . ALA A 1 105 ? -6.188 11.365 14.320 1.00 54.78 105 ALA A C 1
ATOM 758 O O . ALA A 1 105 ? -6.737 11.873 15.293 1.00 54.78 105 ALA A O 1
ATOM 759 N N . ARG A 1 106 ? -6.354 10.068 14.040 1.00 57.91 106 ARG A N 1
ATOM 760 C CA . ARG A 1 106 ? -7.136 9.170 14.900 1.00 57.91 106 ARG A CA 1
ATOM 761 C C . ARG A 1 106 ? -6.385 8.741 16.162 1.00 57.91 106 ARG A C 1
ATOM 763 O O . ARG A 1 106 ? -7.047 8.541 17.181 1.00 57.91 106 ARG A O 1
ATOM 770 N N . LEU A 1 107 ? -5.054 8.635 16.096 1.00 56.53 107 LEU A N 1
ATOM 771 C CA . LEU A 1 107 ? -4.171 8.387 17.240 1.00 56.53 107 LEU A CA 1
ATOM 772 C C . LEU A 1 107 ? -4.161 9.598 18.184 1.00 56.53 107 LEU A C 1
ATOM 774 O O . LEU A 1 107 ? -4.392 9.441 19.375 1.00 56.53 107 LEU A O 1
ATOM 778 N N . GLU A 1 108 ? -3.999 10.805 17.632 1.00 53.72 108 GLU A N 1
ATOM 779 C CA . GLU A 1 108 ? -4.060 12.075 18.375 1.00 53.72 108 GLU A CA 1
ATOM 780 C C . GLU A 1 108 ? -5.417 12.283 19.063 1.00 53.72 108 GLU A C 1
ATOM 782 O O . GLU A 1 108 ? -5.487 12.844 20.150 1.00 53.72 108 GLU A O 1
ATOM 787 N N . ARG A 1 109 ? -6.506 11.790 18.458 1.00 49.44 109 ARG A N 1
ATOM 788 C CA . ARG A 1 109 ? -7.864 11.859 19.025 1.00 49.44 109 ARG A CA 1
ATOM 789 C C . ARG A 1 109 ? -8.200 10.708 19.984 1.00 49.44 109 ARG A C 1
ATOM 791 O O . ARG A 1 109 ? -9.342 10.618 20.428 1.00 49.44 109 ARG A O 1
ATOM 798 N N . GLY A 1 110 ? -7.275 9.781 20.250 1.00 48.94 110 GLY A N 1
ATOM 799 C CA . GLY A 1 110 ? -7.517 8.609 21.110 1.00 48.94 110 GLY A CA 1
ATOM 800 C C . GLY A 1 110 ? -8.576 7.630 20.575 1.00 48.94 110 GLY A C 1
ATOM 801 O O . GLY A 1 110 ? -9.032 6.743 21.291 1.00 48.94 110 GLY A O 1
ATOM 802 N N . THR A 1 111 ? -8.981 7.770 19.309 1.00 47.75 111 THR A N 1
ATOM 803 C CA . THR A 1 111 ? -10.077 6.998 18.684 1.00 47.75 111 THR A CA 1
ATOM 804 C C . THR A 1 111 ? -9.618 5.701 18.019 1.00 47.75 111 THR A C 1
ATOM 806 O O . THR A 1 111 ? -10.417 5.019 17.382 1.00 47.75 111 THR A O 1
ATOM 809 N N . LEU A 1 112 ? -8.329 5.374 18.125 1.00 47.09 112 LEU A N 1
ATOM 810 C CA . LEU A 1 112 ? -7.722 4.205 17.504 1.00 47.09 112 LEU A CA 1
ATOM 811 C C . LEU A 1 112 ? -6.738 3.573 18.488 1.00 47.09 112 LEU A C 1
ATOM 813 O O . LEU A 1 112 ? -5.610 4.036 18.617 1.00 47.09 112 LEU A O 1
ATOM 817 N N . ALA A 1 113 ? -7.147 2.492 19.142 1.00 47.28 113 ALA A N 1
ATOM 818 C CA . ALA A 1 113 ? -6.220 1.396 19.382 1.00 47.28 113 ALA A CA 1
ATOM 819 C C . ALA A 1 113 ? -6.672 0.267 18.473 1.00 47.28 113 ALA A C 1
ATOM 821 O O . ALA A 1 113 ? -7.863 0.026 18.320 1.00 47.28 113 ALA A O 1
ATOM 822 N N . LYS A 1 114 ? -5.724 -0.383 17.815 1.00 41.75 114 LYS A N 1
ATOM 823 C CA . LYS A 1 114 ? -5.928 -1.727 17.278 1.00 41.75 114 LYS A CA 1
ATOM 824 C C . LYS A 1 114 ? -5.269 -2.695 18.248 1.00 41.75 114 LYS A C 1
ATOM 826 O O . LYS A 1 114 ? -4.291 -2.282 18.878 1.00 41.75 114 LYS A O 1
ATOM 831 N N . PRO A 1 115 ? -5.776 -3.929 18.412 1.00 41.25 115 PRO A N 1
ATOM 832 C CA . PRO A 1 115 ? -5.195 -4.849 19.377 1.00 41.25 115 PRO A CA 1
ATOM 833 C C . PRO A 1 115 ? -3.729 -5.048 19.011 1.00 41.25 115 PRO A C 1
ATOM 835 O O . PRO A 1 115 ? -3.401 -5.155 17.823 1.00 41.25 115 PRO A O 1
ATOM 838 N N . ALA A 1 116 ? -2.845 -5.064 20.010 1.00 42.44 116 ALA A N 1
ATOM 839 C CA . ALA A 1 116 ? -1.444 -5.361 19.763 1.00 42.44 116 ALA A CA 1
ATOM 840 C C . ALA A 1 116 ? -1.365 -6.707 19.016 1.00 42.44 116 ALA A C 1
ATOM 842 O O . ALA A 1 116 ? -2.015 -7.676 19.424 1.00 42.44 116 ALA A O 1
ATOM 843 N N . PRO A 1 117 ? -0.622 -6.805 17.901 1.00 44.53 117 PRO A N 1
ATOM 844 C CA . PRO A 1 117 ? -0.536 -8.056 17.173 1.00 44.53 117 PRO A CA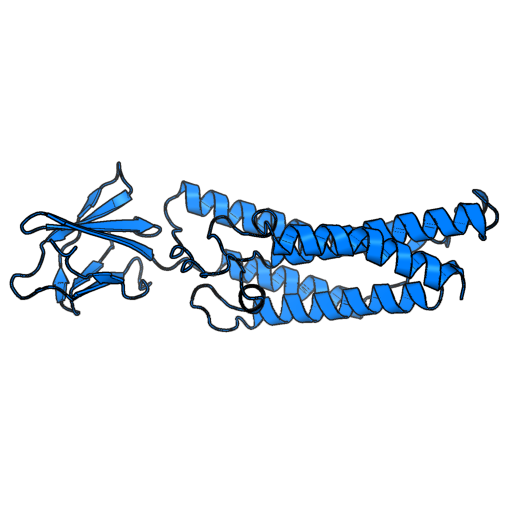 1
ATOM 845 C C . PRO A 1 117 ? 0.034 -9.120 18.101 1.00 44.53 117 PRO A C 1
ATOM 847 O O . PRO A 1 117 ? 1.082 -8.887 18.712 1.00 44.53 117 PRO A O 1
ATOM 850 N N . LYS A 1 118 ? -0.594 -10.302 18.144 1.00 43.75 118 LYS A N 1
ATOM 851 C CA . LYS A 1 118 ? -0.051 -11.439 18.898 1.00 43.75 118 LYS A CA 1
ATOM 852 C C . LYS A 1 118 ? 1.439 -11.617 18.552 1.00 43.75 118 LYS A C 1
ATOM 854 O O . LYS A 1 118 ? 1.786 -11.630 17.358 1.00 43.75 118 LYS A O 1
ATOM 859 N N . PRO A 1 119 ? 2.334 -11.715 19.552 1.00 41.56 119 PRO A N 1
ATOM 860 C CA . PRO A 1 119 ? 3.740 -11.990 19.312 1.00 41.56 119 PRO A CA 1
ATOM 861 C C . PRO A 1 119 ? 3.858 -13.289 18.518 1.00 41.56 119 PRO A C 1
ATOM 863 O O . PRO A 1 119 ? 3.384 -14.341 18.938 1.00 41.56 119 PRO A O 1
ATOM 866 N N . THR A 1 120 ? 4.456 -13.229 17.332 1.00 48.50 120 THR A N 1
ATOM 867 C CA . THR A 1 120 ? 4.786 -14.451 16.598 1.00 48.50 120 THR A CA 1
ATOM 868 C C . THR A 1 120 ? 6.089 -15.008 17.171 1.00 48.50 120 THR A C 1
ATOM 870 O O . THR A 1 120 ? 7.062 -14.249 17.192 1.00 48.50 120 THR A O 1
ATOM 873 N N . PRO A 1 121 ? 6.175 -16.303 17.539 1.00 39.78 121 PRO A N 1
ATOM 874 C CA . PRO A 1 121 ? 7.381 -16.907 18.127 1.00 39.78 121 PRO A CA 1
ATOM 875 C C . PRO A 1 121 ? 8.660 -16.724 17.293 1.00 39.78 121 PRO A C 1
ATOM 877 O O . PRO A 1 121 ? 9.767 -16.804 17.805 1.00 39.78 121 PRO A O 1
ATOM 880 N N . SER A 1 122 ? 8.512 -16.467 15.989 1.00 53.16 122 SER A N 1
ATOM 881 C CA . SER A 1 122 ? 9.610 -16.292 15.033 1.00 53.16 122 SER A CA 1
ATOM 882 C C . SER A 1 122 ? 9.888 -14.837 14.628 1.00 53.16 122 SER A C 1
ATOM 884 O O . SER A 1 122 ? 10.739 -14.606 13.770 1.00 53.16 122 SER A O 1
ATOM 886 N N . GLY A 1 123 ? 9.134 -13.862 15.153 1.00 53.03 123 GLY A N 1
ATOM 887 C CA . GLY A 1 123 ? 9.174 -12.460 14.705 1.00 53.03 123 GLY A CA 1
ATOM 888 C C . GLY A 1 123 ? 8.690 -12.218 13.262 1.00 53.03 123 GLY A C 1
ATOM 889 O O . GLY A 1 123 ? 8.805 -11.103 12.755 1.00 53.03 123 GLY A O 1
ATOM 890 N N . ARG A 1 124 ? 8.165 -13.244 12.573 1.00 55.47 124 ARG A N 1
ATOM 891 C CA . ARG A 1 124 ? 7.685 -13.161 11.184 1.00 55.47 124 ARG A CA 1
ATOM 892 C C . ARG A 1 124 ? 6.218 -12.746 11.137 1.00 55.47 124 ARG A C 1
ATOM 894 O O . ARG A 1 124 ? 5.370 -13.427 11.706 1.00 55.47 124 ARG A O 1
ATOM 901 N N . ARG A 1 125 ? 5.902 -11.697 10.374 1.00 60.72 125 ARG A N 1
ATOM 902 C CA . ARG A 1 125 ? 4.515 -11.291 10.103 1.00 60.72 125 ARG A CA 1
ATOM 903 C C . ARG A 1 125 ? 3.945 -12.048 8.892 1.00 60.72 125 ARG A C 1
ATOM 905 O O . ARG A 1 125 ? 4.613 -12.109 7.858 1.00 60.72 125 ARG A O 1
ATOM 912 N N . PRO A 1 126 ? 2.761 -12.672 8.997 1.00 63.59 126 PRO A N 1
ATOM 913 C CA . PRO A 1 126 ? 2.169 -13.431 7.902 1.00 63.59 126 PRO A CA 1
ATOM 914 C C . PRO A 1 126 ? 1.675 -12.517 6.770 1.00 63.59 126 PRO A C 1
ATOM 916 O O . PRO A 1 126 ? 0.973 -11.542 7.012 1.00 63.59 126 PRO A O 1
ATOM 919 N N . LEU A 1 127 ? 1.965 -12.888 5.515 1.00 63.56 127 LEU A N 1
ATOM 920 C CA . LEU A 1 127 ? 1.585 -12.121 4.313 1.00 63.56 127 LEU A CA 1
ATOM 921 C C . LEU A 1 127 ? 0.074 -11.882 4.183 1.00 63.56 127 LEU A C 1
ATOM 923 O O . LEU A 1 127 ? -0.336 -10.900 3.571 1.00 63.56 127 LEU A O 1
ATOM 927 N N . ARG A 1 128 ? -0.752 -12.737 4.805 1.00 59.47 128 ARG A N 1
ATOM 928 C CA . ARG A 1 128 ? -2.209 -12.546 4.871 1.00 59.47 128 ARG A CA 1
ATOM 929 C C . ARG A 1 128 ? -2.606 -11.204 5.492 1.00 59.47 128 ARG A C 1
ATOM 931 O O . ARG A 1 128 ? -3.688 -10.720 5.206 1.00 59.47 128 ARG A O 1
ATOM 938 N N . GLU A 1 129 ? -1.741 -10.592 6.308 1.00 60.06 129 GLU A N 1
ATOM 939 C CA . GLU A 1 129 ? -1.981 -9.262 6.880 1.00 60.06 129 GLU A CA 1
ATOM 940 C C . GLU A 1 129 ? -2.129 -8.167 5.817 1.00 60.06 129 GLU A C 1
ATOM 942 O O . GLU A 1 129 ? -2.786 -7.175 6.102 1.00 60.06 129 GLU A O 1
ATOM 947 N N . LEU A 1 130 ? -1.586 -8.357 4.605 1.00 55.88 130 LEU A N 1
ATOM 948 C CA . LEU A 1 130 ? -1.714 -7.403 3.495 1.00 55.88 130 LEU A CA 1
ATOM 949 C C . LEU A 1 130 ? -3.112 -7.390 2.864 1.00 55.88 130 LEU A C 1
ATOM 951 O O . LEU A 1 130 ? -3.493 -6.405 2.238 1.00 55.88 130 LEU A O 1
ATOM 955 N N . ILE A 1 131 ? -3.846 -8.495 3.001 1.00 60.81 131 ILE A N 1
ATOM 956 C CA . ILE A 1 131 ? -5.159 -8.710 2.380 1.00 60.81 131 ILE A CA 1
ATOM 957 C C . ILE A 1 131 ? -6.272 -8.872 3.420 1.00 60.81 131 ILE A C 1
ATOM 959 O O . ILE A 1 131 ? -7.416 -9.087 3.043 1.00 60.81 131 ILE A O 1
ATOM 963 N N . ALA A 1 132 ? -5.958 -8.811 4.718 1.00 57.84 132 ALA A N 1
ATOM 964 C CA . ALA A 1 132 ? -6.913 -9.005 5.803 1.00 57.84 132 ALA A CA 1
ATOM 965 C C . ALA A 1 132 ? -7.224 -7.697 6.536 1.00 57.84 132 ALA A C 1
ATOM 967 O O . ALA A 1 132 ? -6.316 -6.956 6.911 1.00 57.84 132 ALA A O 1
ATOM 968 N N . ASN A 1 133 ? -8.505 -7.471 6.823 1.00 53.81 133 ASN A N 1
ATOM 969 C CA . ASN A 1 133 ? -8.997 -6.388 7.660 1.00 53.81 133 ASN A CA 1
ATOM 970 C C . ASN A 1 133 ? -8.520 -6.508 9.120 1.00 53.81 133 ASN A C 1
ATOM 972 O O . ASN A 1 133 ? -7.809 -7.435 9.537 1.00 53.81 133 ASN A O 1
ATOM 976 N N . ASP A 1 134 ? -8.921 -5.523 9.919 1.00 46.75 134 ASP A N 1
ATOM 977 C CA . ASP A 1 134 ? -8.496 -5.365 11.309 1.00 46.75 134 ASP A CA 1
ATOM 978 C C . ASP A 1 134 ? -8.939 -6.518 12.223 1.00 46.75 134 ASP A C 1
ATOM 980 O O . ASP A 1 134 ? -8.249 -6.795 13.198 1.00 46.75 134 ASP A O 1
ATOM 984 N N . SER A 1 135 ? -9.969 -7.275 11.831 1.00 35.50 135 SER A N 1
ATOM 985 C CA . SER A 1 135 ? -10.479 -8.474 12.514 1.00 35.50 135 SER A CA 1
ATOM 986 C C . SER A 1 135 ? -9.945 -9.801 11.944 1.00 35.50 135 SER A C 1
ATOM 988 O O . SER A 1 135 ? -10.428 -10.879 12.288 1.00 35.50 135 SER A O 1
ATOM 990 N N . GLY A 1 136 ? -8.936 -9.753 11.065 1.00 46.31 136 GLY A N 1
ATOM 991 C CA . GLY A 1 136 ? -8.256 -10.938 10.533 1.00 46.31 136 GLY A CA 1
ATOM 992 C C . GLY A 1 136 ? -8.997 -11.667 9.406 1.00 46.31 136 GLY A C 1
ATOM 993 O O . GLY A 1 136 ? -8.534 -12.725 8.979 1.00 46.31 136 GLY A O 1
ATOM 994 N N . ARG A 1 137 ? -10.104 -11.112 8.892 1.00 38.81 137 ARG A N 1
ATOM 995 C CA . ARG A 1 137 ? -10.813 -11.611 7.700 1.00 38.81 137 ARG A CA 1
ATOM 996 C C . ARG A 1 137 ? -10.279 -10.925 6.451 1.00 38.81 137 ARG A C 1
ATOM 998 O O . ARG A 1 137 ? -9.931 -9.756 6.511 1.00 38.81 137 ARG A O 1
ATOM 1005 N N . THR A 1 138 ? -10.231 -11.608 5.313 1.00 50.50 138 THR A N 1
ATOM 1006 C CA . THR A 1 138 ? -9.831 -10.980 4.045 1.00 50.50 138 THR A CA 1
ATOM 1007 C C . THR A 1 138 ? -10.742 -9.788 3.727 1.00 50.50 138 THR A C 1
ATOM 1009 O O . THR A 1 138 ? -11.959 -9.951 3.661 1.00 50.50 138 THR A O 1
ATOM 1012 N N . ASP A 1 139 ? -10.165 -8.596 3.567 1.00 62.12 139 ASP A N 1
ATOM 1013 C CA . ASP A 1 139 ? -10.883 -7.408 3.104 1.00 62.12 139 ASP A CA 1
ATOM 1014 C C . ASP A 1 139 ? -10.895 -7.433 1.577 1.00 62.12 139 ASP A C 1
ATOM 1016 O O . ASP A 1 139 ? -9.839 -7.517 0.949 1.00 62.12 139 ASP A O 1
ATOM 1020 N N . LEU A 1 140 ? -12.078 -7.391 0.967 1.00 69.75 140 LEU A N 1
ATOM 1021 C CA . LEU A 1 140 ? -12.194 -7.441 -0.487 1.00 69.75 140 LEU A CA 1
ATOM 1022 C C . LEU A 1 140 ? -11.549 -6.218 -1.154 1.00 69.75 140 LEU A C 1
ATOM 1024 O O . LEU A 1 140 ? -10.952 -6.362 -2.218 1.00 69.75 140 LEU A O 1
ATOM 1028 N N . VAL A 1 141 ? -11.630 -5.039 -0.533 1.00 68.56 141 VAL A N 1
ATOM 1029 C CA . VAL A 1 141 ? -11.059 -3.797 -1.068 1.00 68.56 141 VAL A CA 1
ATOM 1030 C C . VAL A 1 141 ? -9.536 -3.843 -0.980 1.00 68.56 141 VAL A C 1
ATOM 1032 O O . VAL A 1 141 ? -8.858 -3.557 -1.969 1.00 68.56 141 VAL A O 1
ATOM 1035 N N . ASP A 1 142 ? -8.985 -4.275 0.160 1.00 67.69 142 ASP A N 1
ATOM 1036 C CA . ASP A 1 142 ? -7.529 -4.406 0.313 1.00 67.69 142 ASP A CA 1
ATOM 1037 C C . ASP A 1 142 ? -6.988 -5.532 -0.596 1.00 67.69 142 ASP A C 1
ATOM 1039 O O . ASP A 1 142 ? -5.942 -5.364 -1.227 1.00 67.69 142 ASP A O 1
ATOM 1043 N N . LEU A 1 143 ? -7.721 -6.645 -0.753 1.00 73.44 143 LEU A N 1
ATOM 1044 C CA . LEU A 1 143 ? -7.383 -7.727 -1.686 1.00 73.44 143 LEU A CA 1
ATOM 1045 C C . LEU A 1 143 ? -7.371 -7.247 -3.141 1.00 73.44 143 LEU A C 1
ATOM 1047 O O . LEU A 1 143 ? -6.408 -7.525 -3.853 1.00 73.44 143 LEU A O 1
ATOM 1051 N N . GLN A 1 144 ? -8.414 -6.539 -3.586 1.00 71.81 144 GLN A N 1
ATOM 1052 C CA . GLN A 1 144 ? -8.493 -6.001 -4.947 1.00 71.81 144 GLN A CA 1
ATOM 1053 C C . GLN A 1 144 ? -7.343 -5.034 -5.217 1.00 71.81 144 GLN A C 1
ATOM 1055 O O . GLN A 1 144 ? -6.684 -5.135 -6.251 1.00 71.81 144 GLN A O 1
ATOM 1060 N N . TYR A 1 145 ? -7.051 -4.148 -4.265 1.00 74.69 145 TYR A N 1
ATOM 1061 C CA . TYR A 1 145 ? -5.953 -3.200 -4.396 1.00 74.69 145 TYR A CA 1
ATOM 1062 C C . TYR A 1 145 ? -4.587 -3.899 -4.500 1.00 74.69 145 TYR A C 1
ATOM 1064 O O . TYR A 1 145 ? -3.792 -3.562 -5.381 1.00 74.69 145 TYR A O 1
ATOM 1072 N N . VAL A 1 146 ? -4.322 -4.910 -3.662 1.00 78.12 146 VAL A N 1
ATOM 1073 C CA . VAL A 1 146 ? -3.076 -5.697 -3.711 1.00 78.12 146 VAL A CA 1
ATOM 1074 C C . VAL A 1 146 ? -2.969 -6.508 -4.995 1.00 78.12 146 VAL A C 1
ATOM 1076 O O . VAL A 1 146 ? -1.933 -6.457 -5.654 1.00 78.12 146 VAL A O 1
ATOM 1079 N N . ALA A 1 147 ? -4.016 -7.250 -5.355 1.00 78.94 147 ALA A N 1
ATOM 1080 C CA . ALA A 1 147 ? -3.998 -8.147 -6.503 1.00 78.94 147 ALA A CA 1
ATOM 1081 C C . ALA A 1 147 ? -3.803 -7.373 -7.810 1.00 78.94 147 ALA A C 1
ATOM 1083 O O . ALA A 1 147 ? -2.928 -7.717 -8.602 1.00 78.94 147 ALA A O 1
ATOM 1084 N N . LEU A 1 148 ? -4.555 -6.288 -8.006 1.00 80.81 148 LEU A N 1
ATOM 1085 C CA . LEU A 1 148 ? -4.454 -5.478 -9.220 1.00 80.81 148 LEU A CA 1
ATOM 1086 C C . LEU A 1 148 ? -3.118 -4.724 -9.278 1.00 80.81 148 LEU A C 1
ATOM 1088 O O . LEU A 1 148 ? -2.489 -4.688 -10.332 1.00 80.81 148 LEU A O 1
ATOM 1092 N N . SER A 1 149 ? -2.603 -4.234 -8.142 1.00 82.12 149 SER A N 1
ATOM 1093 C CA . SER A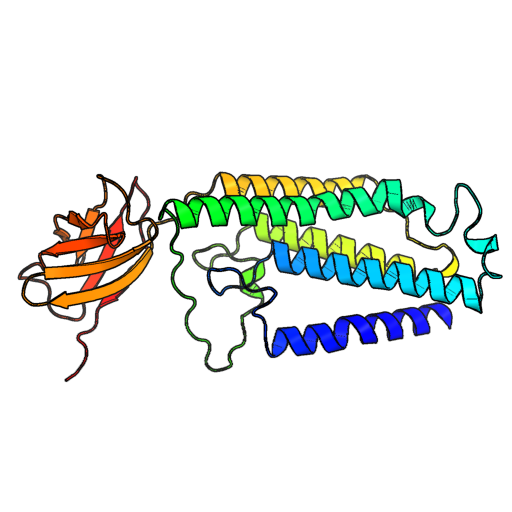 1 149 ? -1.248 -3.660 -8.092 1.00 82.12 149 SER A CA 1
ATOM 1094 C C . SER A 1 149 ? -0.165 -4.686 -8.440 1.00 82.12 149 SER A C 1
ATOM 1096 O O . SER A 1 149 ? 0.788 -4.355 -9.142 1.00 82.12 149 SER A O 1
ATOM 1098 N N . ALA A 1 150 ? -0.300 -5.930 -7.972 1.00 84.44 150 ALA A N 1
ATOM 1099 C CA . ALA A 1 150 ? 0.648 -7.002 -8.263 1.00 84.44 150 ALA A CA 1
ATOM 1100 C C . ALA A 1 150 ? 0.633 -7.400 -9.746 1.00 84.44 150 ALA A C 1
ATOM 1102 O O . ALA A 1 150 ? 1.697 -7.594 -10.331 1.00 84.44 150 ALA A O 1
ATOM 1103 N N . VAL A 1 151 ? -0.549 -7.473 -10.365 1.00 86.06 151 VAL A N 1
ATOM 1104 C CA . VAL A 1 151 ? -0.689 -7.733 -11.807 1.00 86.06 151 VAL A CA 1
ATOM 1105 C C . VAL A 1 151 ? -0.022 -6.629 -12.624 1.00 86.06 151 VAL A C 1
ATOM 1107 O O . VAL A 1 151 ? 0.742 -6.926 -13.538 1.00 86.06 151 VAL A O 1
ATOM 1110 N N . THR A 1 152 ? -0.235 -5.364 -12.266 1.00 85.25 152 THR A N 1
ATOM 1111 C CA . THR A 1 152 ? 0.387 -4.239 -12.975 1.00 85.25 152 THR A CA 1
ATOM 1112 C C . THR A 1 152 ? 1.903 -4.210 -12.791 1.00 85.25 152 THR A C 1
ATOM 1114 O O . THR A 1 152 ? 2.633 -3.993 -13.756 1.00 85.25 152 THR A O 1
ATOM 1117 N N . LEU A 1 153 ? 2.404 -4.500 -11.585 1.00 87.19 153 LEU A N 1
ATOM 1118 C CA . LEU A 1 153 ? 3.841 -4.675 -11.345 1.00 87.19 153 LEU A CA 1
ATOM 1119 C C . LEU A 1 153 ? 4.424 -5.789 -12.223 1.00 87.19 153 LEU A C 1
ATOM 1121 O O . LEU A 1 153 ? 5.472 -5.600 -12.839 1.00 87.19 153 LEU A O 1
ATOM 1125 N N . LEU A 1 154 ? 3.737 -6.932 -12.304 1.00 89.62 154 LEU A N 1
ATOM 1126 C CA . LEU A 1 154 ? 4.165 -8.061 -13.125 1.00 89.62 154 LEU A CA 1
ATOM 1127 C C . LEU A 1 154 ? 4.190 -7.695 -14.612 1.00 89.62 154 LEU A C 1
ATOM 1129 O O . LEU A 1 154 ? 5.176 -7.988 -15.282 1.0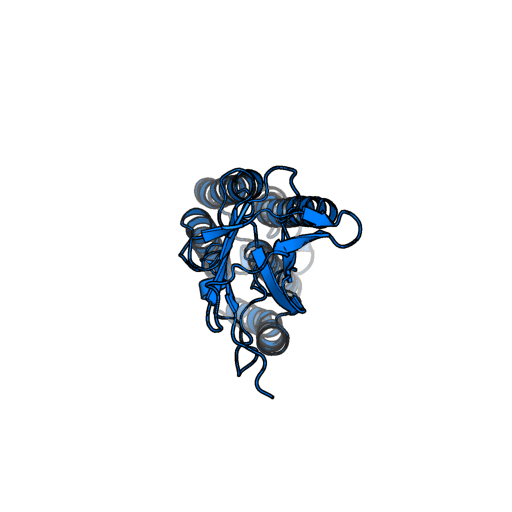0 89.62 154 LEU A O 1
ATOM 1133 N N . TYR A 1 155 ? 3.150 -7.022 -15.109 1.00 89.12 155 TYR A N 1
ATOM 1134 C CA . TYR A 1 155 ? 3.096 -6.525 -16.483 1.00 89.12 155 TYR A CA 1
ATOM 1135 C C . TYR A 1 155 ? 4.321 -5.659 -16.796 1.00 89.12 155 TYR A C 1
ATOM 1137 O O . TYR A 1 155 ? 5.049 -5.946 -17.743 1.00 89.12 155 TYR A O 1
ATOM 1145 N N . VAL A 1 156 ? 4.595 -4.649 -15.963 1.00 90.31 156 VAL A N 1
ATOM 1146 C CA . VAL A 1 156 ? 5.719 -3.723 -16.168 1.00 90.31 156 VAL A CA 1
ATOM 1147 C C . VAL A 1 156 ? 7.053 -4.467 -16.196 1.00 90.31 156 VAL A C 1
ATOM 1149 O O . VAL A 1 156 ? 7.873 -4.220 -17.076 1.00 90.31 156 VAL A O 1
ATOM 1152 N N . VAL A 1 157 ? 7.270 -5.398 -15.263 1.00 92.94 157 VAL A N 1
ATOM 1153 C CA . VAL A 1 157 ? 8.513 -6.178 -15.203 1.00 92.94 157 VAL A CA 1
ATOM 1154 C C . VAL A 1 157 ? 8.674 -7.057 -16.443 1.00 92.94 157 VAL A C 1
ATOM 1156 O O . VAL A 1 157 ? 9.738 -7.045 -17.054 1.00 92.94 157 VAL A O 1
ATOM 1159 N N . LEU A 1 158 ? 7.639 -7.804 -16.835 1.00 92.88 158 LEU A N 1
ATOM 1160 C CA . LEU A 1 158 ? 7.722 -8.730 -17.967 1.00 92.88 158 LEU A CA 1
ATOM 1161 C C . LEU A 1 158 ? 7.904 -7.998 -19.298 1.00 92.88 158 LEU A C 1
ATOM 1163 O O . LEU A 1 158 ? 8.758 -8.394 -20.088 1.00 92.88 158 LEU A O 1
ATOM 1167 N N . PHE A 1 159 ? 7.156 -6.917 -19.530 1.00 91.56 159 PHE A N 1
ATOM 1168 C CA . PHE A 1 159 ? 7.278 -6.138 -20.761 1.00 91.56 159 PHE A CA 1
ATOM 1169 C C . PHE A 1 159 ? 8.638 -5.445 -20.860 1.00 91.56 159 PHE A C 1
ATOM 1171 O O . PHE A 1 159 ? 9.284 -5.537 -21.900 1.00 91.56 159 PHE A O 1
ATOM 1178 N N . PHE A 1 160 ? 9.137 -4.853 -19.772 1.00 93.06 160 PHE A N 1
ATOM 1179 C CA . PHE A 1 160 ? 10.478 -4.265 -19.774 1.00 93.06 160 PHE A CA 1
ATOM 1180 C C . PHE A 1 160 ? 11.574 -5.310 -20.026 1.00 93.06 160 PHE A C 1
ATOM 1182 O O . PHE A 1 160 ? 12.518 -5.067 -20.768 1.00 93.06 160 PHE A O 1
ATOM 1189 N N . LEU A 1 161 ? 11.458 -6.504 -19.435 1.00 93.38 161 LEU A N 1
ATOM 1190 C CA . LEU A 1 161 ? 12.423 -7.583 -19.666 1.00 93.38 161 LEU A CA 1
ATOM 1191 C C . LEU A 1 161 ? 12.365 -8.149 -21.087 1.00 93.38 161 LEU A C 1
ATOM 1193 O O . LEU A 1 161 ? 13.383 -8.649 -21.572 1.00 93.38 161 LEU A O 1
ATOM 1197 N N . SER A 1 162 ? 11.200 -8.087 -21.738 1.00 92.38 162 SER A N 1
ATOM 1198 C CA . SER A 1 162 ? 11.039 -8.531 -23.123 1.00 92.38 162 SER A CA 1
ATOM 1199 C C . SER A 1 162 ? 11.788 -7.633 -24.109 1.00 92.38 162 SER A C 1
ATOM 1201 O O . SER A 1 162 ? 12.372 -8.149 -25.062 1.00 92.38 162 SER A O 1
ATOM 1203 N N . ASP A 1 163 ? 11.861 -6.327 -23.829 1.00 91.44 163 ASP A N 1
ATOM 1204 C CA . ASP A 1 163 ? 12.626 -5.366 -24.619 1.00 91.44 163 ASP A CA 1
ATOM 1205 C C . ASP A 1 163 ? 13.105 -4.173 -23.774 1.00 91.44 163 ASP A C 1
ATOM 1207 O O . ASP A 1 163 ? 12.445 -3.144 -23.653 1.00 91.44 163 ASP A O 1
ATOM 1211 N N . VAL A 1 164 ? 14.307 -4.305 -23.206 1.00 90.56 164 VAL A N 1
ATOM 1212 C CA . VAL A 1 164 ? 14.953 -3.236 -22.423 1.00 90.56 164 VAL A CA 1
ATOM 1213 C C . VAL A 1 164 ? 15.324 -2.038 -23.309 1.00 90.56 164 VAL A C 1
ATOM 1215 O O . VAL A 1 164 ? 15.385 -0.907 -22.828 1.00 90.56 164 VAL A O 1
ATOM 1218 N N . GLY A 1 165 ? 15.590 -2.275 -24.598 1.00 87.62 165 GLY A N 1
ATOM 1219 C CA . GLY A 1 165 ? 16.028 -1.242 -25.537 1.00 87.62 165 GLY A CA 1
ATOM 1220 C C . GLY A 1 165 ? 14.906 -0.297 -25.961 1.00 87.62 165 GLY A C 1
ATOM 1221 O O . GLY A 1 165 ? 15.182 0.853 -26.297 1.00 87.62 165 GLY A O 1
ATOM 1222 N N . ALA A 1 166 ? 13.653 -0.749 -25.876 1.00 88.19 166 ALA A N 1
ATOM 1223 C CA . ALA A 1 166 ? 12.471 0.092 -26.049 1.00 88.19 166 ALA A CA 1
ATOM 1224 C C . ALA A 1 166 ? 12.251 1.082 -24.886 1.00 88.19 166 ALA A C 1
ATOM 1226 O O . ALA A 1 166 ? 11.471 2.023 -25.019 1.00 88.19 166 ALA A O 1
ATOM 1227 N N . GLY A 1 167 ? 12.949 0.907 -23.758 1.00 86.44 167 GLY A N 1
ATOM 1228 C CA . GLY A 1 167 ? 12.794 1.749 -22.575 1.00 86.44 167 GLY A CA 1
ATOM 1229 C C . GLY A 1 167 ? 11.587 1.363 -21.722 1.00 86.44 167 GLY A C 1
ATOM 1230 O O . GLY A 1 167 ? 11.204 0.197 -21.643 1.00 86.44 167 GLY A O 1
ATOM 1231 N N . LEU A 1 168 ? 11.014 2.334 -21.009 1.00 88.44 168 LEU A N 1
ATOM 1232 C CA . LEU A 1 168 ? 9.885 2.093 -20.110 1.00 88.44 168 LEU A CA 1
ATOM 1233 C C . LEU A 1 168 ? 8.673 1.554 -20.891 1.00 88.44 168 LEU A C 1
ATOM 1235 O O . LEU A 1 168 ? 8.291 2.153 -21.897 1.00 88.44 168 LEU A O 1
ATOM 1239 N N . PRO A 1 169 ? 8.022 0.469 -20.435 1.00 87.56 169 PRO A N 1
ATOM 1240 C CA . PRO A 1 169 ? 6.907 -0.088 -21.176 1.00 87.56 169 PRO A CA 1
ATOM 1241 C C . PRO A 1 169 ? 5.683 0.838 -21.097 1.00 87.56 169 PRO A C 1
ATOM 1243 O O . PRO A 1 169 ? 5.350 1.339 -20.018 1.00 87.56 169 PRO A O 1
ATOM 1246 N N . PRO A 1 170 ? 4.970 1.059 -22.213 1.00 83.75 170 PRO A N 1
ATOM 1247 C CA . PRO A 1 170 ? 3.712 1.785 -22.176 1.00 83.75 170 PRO A CA 1
ATOM 1248 C C . PRO A 1 170 ? 2.671 0.976 -21.391 1.00 83.75 170 PRO A C 1
ATOM 1250 O O . PRO A 1 170 ? 2.568 -0.248 -21.535 1.00 83.75 170 PRO A O 1
ATOM 1253 N N . LEU A 1 171 ? 1.879 1.663 -20.565 1.00 76.19 171 LEU A N 1
ATOM 1254 C CA . LEU A 1 171 ? 0.717 1.067 -19.909 1.00 76.19 171 LEU A CA 1
ATOM 1255 C C . LEU A 1 171 ? -0.556 1.512 -20.630 1.00 76.19 171 LEU A C 1
ATOM 1257 O O . LEU A 1 171 ? -0.798 2.718 -20.724 1.00 76.19 171 LEU A O 1
ATOM 1261 N N . PRO A 1 172 ? -1.390 0.566 -21.095 1.00 78.88 172 PRO A N 1
ATOM 1262 C CA . PRO A 1 172 ? -2.737 0.870 -21.549 1.00 78.88 172 PRO A CA 1
ATOM 1263 C C . PRO A 1 172 ? -3.519 1.607 -20.457 1.00 78.88 172 PRO A C 1
ATOM 1265 O O . PRO A 1 172 ? -3.403 1.289 -19.265 1.00 78.88 172 PRO A O 1
ATOM 1268 N N . THR A 1 173 ? -4.332 2.582 -20.857 1.00 70.06 173 THR A N 1
ATOM 1269 C CA . THR A 1 173 ? -5.137 3.404 -19.940 1.00 70.06 173 THR A CA 1
ATOM 1270 C C . THR A 1 173 ? -6.075 2.549 -19.079 1.00 70.06 173 THR A C 1
ATOM 1272 O O . THR A 1 173 ? -6.380 2.900 -17.940 1.00 70.06 173 THR A O 1
ATOM 1275 N N . GLU A 1 174 ? -6.469 1.377 -19.570 1.00 73.12 174 GLU A N 1
ATOM 1276 C CA . GLU A 1 174 ? -7.287 0.389 -18.874 1.00 73.12 174 GLU A CA 1
ATOM 1277 C C . GLU A 1 174 ? -6.565 -0.190 -17.647 1.00 73.12 174 GLU A C 1
ATOM 1279 O O . GLU A 1 174 ? -7.157 -0.296 -16.573 1.00 73.12 174 GLU A O 1
ATOM 1284 N N . ILE A 1 175 ? -5.267 -0.501 -17.757 1.00 68.00 175 ILE A N 1
ATOM 1285 C CA . ILE A 1 175 ? -4.456 -1.019 -16.638 1.00 68.00 175 ILE A CA 1
ATOM 1286 C C . ILE A 1 175 ? -4.250 0.073 -15.574 1.00 68.00 175 ILE A C 1
ATOM 1288 O O . ILE A 1 175 ? -4.248 -0.199 -14.367 1.00 68.00 175 ILE A O 1
ATOM 1292 N N . TRP A 1 176 ? -4.141 1.329 -16.012 1.00 62.34 176 TRP A N 1
ATOM 1293 C CA . TRP A 1 176 ? -4.092 2.490 -15.127 1.00 62.34 176 TRP A CA 1
ATOM 1294 C C . TRP A 1 176 ? -5.415 2.690 -14.366 1.00 62.34 176 TRP A C 1
ATOM 1296 O O . TRP A 1 176 ? -5.410 2.823 -13.141 1.00 62.34 176 TRP A O 1
ATOM 1306 N N . ALA A 1 177 ? -6.560 2.617 -15.048 1.00 64.12 177 ALA A N 1
ATOM 1307 C CA . ALA A 1 177 ? -7.872 2.743 -14.410 1.00 64.12 177 ALA A CA 1
ATOM 1308 C C . ALA A 1 177 ? -8.121 1.623 -13.382 1.00 64.12 177 ALA A C 1
ATOM 1310 O O . ALA A 1 177 ? -8.630 1.874 -12.286 1.00 64.12 177 ALA A O 1
ATOM 1311 N N . LEU A 1 178 ? -7.678 0.403 -13.698 1.00 64.94 178 LEU A N 1
ATOM 1312 C CA . LEU A 1 178 ? -7.793 -0.771 -12.832 1.00 64.94 178 LEU A CA 1
ATOM 1313 C C . LEU A 1 178 ? -6.878 -0.734 -11.602 1.00 64.94 178 LEU A C 1
ATOM 1315 O O . LEU A 1 178 ? -7.071 -1.531 -10.693 1.00 64.94 178 LEU A O 1
ATOM 1319 N N . THR A 1 179 ? -5.911 0.180 -11.524 1.00 65.44 179 THR A N 1
ATOM 1320 C CA . THR A 1 179 ? -5.061 0.360 -10.332 1.00 65.44 179 THR A CA 1
ATOM 1321 C C . THR A 1 179 ? -5.398 1.631 -9.558 1.00 65.44 179 THR A C 1
ATOM 1323 O O . THR A 1 179 ? -5.432 1.607 -8.326 1.00 65.44 179 THR A O 1
ATOM 1326 N N . GLY A 1 180 ? -5.738 2.717 -10.258 1.00 65.44 180 GLY A N 1
ATOM 1327 C CA . GLY A 1 180 ? -6.173 3.977 -9.654 1.00 65.44 180 GLY A CA 1
ATOM 1328 C C . GLY A 1 180 ? -7.519 3.879 -8.929 1.00 65.44 180 GLY A C 1
ATOM 1329 O O . GLY A 1 180 ? -7.636 4.351 -7.796 1.00 65.44 180 GLY A O 1
ATOM 1330 N N . ALA A 1 181 ? -8.526 3.228 -9.526 1.00 66.44 181 ALA A N 1
ATOM 1331 C CA . ALA A 1 181 ? -9.852 3.114 -8.911 1.00 66.44 181 ALA A CA 1
ATOM 1332 C C . ALA A 1 181 ? -9.841 2.300 -7.597 1.00 66.44 181 ALA A C 1
ATOM 1334 O O . ALA A 1 181 ? -10.377 2.793 -6.600 1.00 66.44 181 ALA A O 1
ATOM 1335 N N . PRO A 1 182 ? -9.171 1.131 -7.508 1.00 65.12 182 PRO A N 1
ATOM 1336 C CA . PRO A 1 182 ? -9.008 0.426 -6.236 1.00 65.12 182 PRO A CA 1
ATOM 1337 C C . PRO A 1 182 ? -8.192 1.201 -5.200 1.00 65.12 182 PRO A C 1
ATOM 1339 O O . PRO A 1 182 ? -8.506 1.121 -4.017 1.00 65.12 182 PRO A O 1
ATOM 1342 N N . ALA A 1 183 ? -7.183 1.983 -5.608 1.00 64.56 183 ALA A N 1
ATOM 1343 C CA . ALA A 1 183 ? -6.431 2.834 -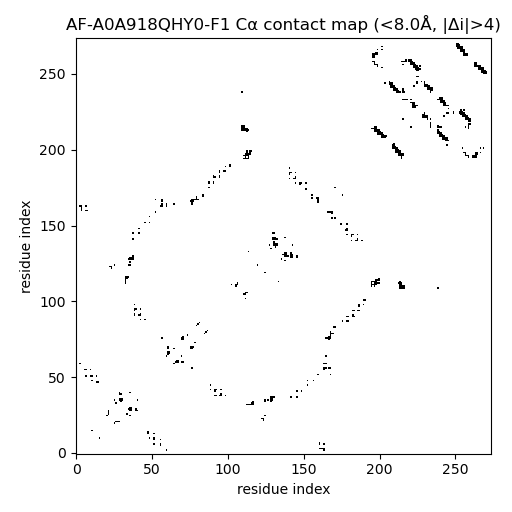4.681 1.00 64.56 183 ALA A CA 1
ATOM 1344 C C . ALA A 1 183 ? -7.327 3.917 -4.048 1.00 64.56 183 ALA A C 1
ATOM 1346 O O . ALA A 1 183 ? -7.260 4.162 -2.840 1.00 64.56 183 ALA A O 1
ATOM 1347 N N . GLY A 1 184 ? -8.206 4.527 -4.851 1.00 63.72 184 GLY A N 1
ATOM 1348 C CA . GLY A 1 184 ? -9.229 5.459 -4.376 1.00 63.72 184 GLY A CA 1
ATOM 1349 C C . GLY A 1 184 ? -10.246 4.785 -3.454 1.00 63.72 184 GLY A C 1
ATOM 1350 O O . GLY A 1 184 ? -10.503 5.283 -2.359 1.00 63.72 184 GLY A O 1
ATOM 1351 N N . ALA A 1 185 ? -10.769 3.618 -3.843 1.00 63.25 185 ALA A N 1
ATOM 1352 C CA . ALA A 1 185 ? -11.693 2.833 -3.023 1.00 63.25 185 ALA A CA 1
ATOM 1353 C C . ALA A 1 185 ? -11.065 2.407 -1.686 1.00 63.25 185 ALA A C 1
ATOM 1355 O O . ALA A 1 185 ? -11.707 2.516 -0.646 1.00 63.25 185 ALA A O 1
ATOM 1356 N N . TYR A 1 186 ? -9.793 2.004 -1.688 1.00 66.38 186 TYR A N 1
ATOM 1357 C CA . TYR A 1 186 ? -9.019 1.699 -0.485 1.00 66.38 186 TYR A CA 1
ATOM 1358 C C . TYR A 1 186 ? -8.905 2.914 0.440 1.00 66.38 186 TYR A C 1
ATOM 1360 O O . TYR A 1 186 ? -9.159 2.812 1.643 1.00 66.38 186 TYR A O 1
ATOM 1368 N N . LEU A 1 187 ? -8.556 4.082 -0.106 1.00 66.94 187 LEU A N 1
ATOM 1369 C CA . LEU A 1 187 ? -8.457 5.309 0.680 1.00 66.94 187 LEU A CA 1
ATOM 1370 C C . LEU A 1 187 ? -9.816 5.687 1.283 1.00 66.94 187 LEU A C 1
ATOM 1372 O O . LEU A 1 187 ? -9.898 5.969 2.480 1.00 66.94 187 LEU A O 1
ATOM 1376 N N . LEU A 1 188 ? -10.882 5.633 0.481 1.00 66.75 188 LEU A N 1
ATOM 1377 C CA . LEU A 1 188 ? -12.251 5.868 0.934 1.00 66.75 188 LEU A CA 1
ATOM 1378 C C . LEU A 1 188 ? -12.660 4.867 2.015 1.00 66.75 188 LEU A C 1
ATOM 1380 O O . LEU A 1 188 ? -13.213 5.278 3.029 1.00 66.75 188 LEU A O 1
ATOM 1384 N N . ASN A 1 189 ? -12.320 3.585 1.866 1.00 64.19 189 ASN A N 1
ATOM 1385 C CA . ASN A 1 189 ? -12.578 2.556 2.868 1.00 64.19 189 ASN A CA 1
ATOM 1386 C C . ASN A 1 189 ? -11.843 2.855 4.184 1.00 64.19 189 ASN A C 1
ATOM 1388 O O . ASN A 1 189 ? -12.435 2.753 5.257 1.00 64.19 189 ASN A O 1
ATOM 1392 N N . LYS A 1 190 ? -10.583 3.314 4.142 1.00 66.00 190 LYS A N 1
ATOM 1393 C CA . LYS A 1 190 ? -9.847 3.729 5.353 1.00 66.00 190 LYS A CA 1
ATOM 1394 C C . LYS A 1 190 ? -10.458 4.964 6.013 1.00 66.00 190 LYS A C 1
ATOM 1396 O O . LYS A 1 190 ? -10.478 5.044 7.242 1.00 66.00 190 LYS A O 1
ATOM 1401 N N . VAL A 1 191 ? -10.974 5.908 5.227 1.00 62.69 191 VAL A N 1
ATOM 1402 C CA . VAL A 1 191 ? -11.680 7.091 5.742 1.00 62.69 191 VAL A CA 1
ATOM 1403 C C . VAL A 1 191 ? -13.032 6.707 6.351 1.00 62.69 191 VAL A C 1
ATOM 1405 O O . VAL A 1 191 ? -13.345 7.158 7.452 1.00 62.69 191 VAL A O 1
ATOM 1408 N N . ALA A 1 192 ? -13.800 5.851 5.678 1.00 60.06 192 ALA A N 1
ATOM 1409 C CA . ALA A 1 192 ? -15.151 5.456 6.063 1.00 60.06 192 ALA A CA 1
ATOM 1410 C C . ALA A 1 192 ? -15.178 4.459 7.231 1.00 60.06 192 ALA A C 1
ATOM 1412 O O . ALA A 1 192 ? -16.063 4.534 8.085 1.00 60.06 192 ALA A O 1
ATOM 1413 N N . THR A 1 193 ? -14.200 3.553 7.309 1.00 61.22 193 THR A N 1
ATOM 1414 C CA . THR A 1 193 ? -14.123 2.550 8.376 1.00 61.22 193 THR A CA 1
ATOM 1415 C C . THR A 1 193 ? -13.848 3.240 9.706 1.00 61.22 193 THR A C 1
ATOM 1417 O O . THR A 1 193 ? -12.775 3.820 9.918 1.00 61.22 193 THR A O 1
ATOM 1420 N N . ARG A 1 194 ? -14.820 3.172 10.619 1.00 58.34 194 ARG A N 1
ATOM 1421 C CA . ARG A 1 194 ? -14.651 3.582 12.016 1.00 58.34 194 ARG A CA 1
ATOM 1422 C C . ARG A 1 194 ? -13.855 2.503 12.746 1.00 58.34 194 ARG A C 1
ATOM 1424 O O . ARG A 1 194 ? -14.129 1.321 12.573 1.00 58.34 194 ARG A O 1
ATOM 1431 N N . ALA A 1 195 ? -12.858 2.905 13.528 1.00 60.09 195 ALA A N 1
ATOM 1432 C CA . ALA A 1 195 ? -12.122 1.953 14.349 1.00 60.09 195 ALA A CA 1
ATOM 1433 C C . ALA A 1 195 ? -13.037 1.443 15.468 1.00 60.09 195 ALA A C 1
ATOM 1435 O O . ALA A 1 195 ? -13.676 2.245 16.153 1.00 60.09 195 ALA A O 1
ATOM 1436 N N . ASN A 1 196 ? -13.103 0.123 15.630 1.00 65.69 196 ASN A N 1
ATOM 1437 C CA . ASN A 1 196 ? -13.717 -0.476 16.808 1.00 65.69 196 ASN A CA 1
ATOM 1438 C C . ASN A 1 196 ? -12.925 -0.061 18.059 1.00 65.69 196 ASN A C 1
ATOM 1440 O O . ASN A 1 196 ? -11.709 0.140 17.957 1.00 65.69 196 ASN A O 1
ATOM 1444 N N . PRO A 1 197 ? -13.574 0.057 19.231 1.00 72.44 197 PRO A N 1
ATOM 1445 C CA . PRO A 1 197 ? -12.839 0.135 20.484 1.00 72.44 197 PRO A CA 1
ATOM 1446 C C . PRO A 1 197 ? -11.979 -1.112 20.640 1.00 72.44 197 PRO A C 1
ATOM 1448 O O . PRO A 1 197 ? -12.359 -2.204 20.219 1.00 72.44 197 PRO A O 1
ATOM 1451 N N . VAL A 1 198 ? -10.825 -0.960 21.266 1.00 72.56 198 VAL A N 1
ATOM 1452 C CA . VAL A 1 198 ? -9.910 -2.065 21.512 1.00 72.56 198 VAL A CA 1
ATOM 1453 C C . VAL A 1 198 ? -9.442 -2.013 22.935 1.00 72.56 198 VAL A C 1
ATOM 1455 O O . VAL A 1 198 ? -9.075 -0.951 23.430 1.00 72.56 198 VAL A O 1
ATOM 1458 N N . ILE A 1 199 ? -9.409 -3.197 23.529 1.00 75.50 199 ILE A N 1
ATOM 1459 C CA . ILE A 1 199 ? -8.851 -3.458 24.840 1.00 75.50 199 ILE A CA 1
ATOM 1460 C C . ILE A 1 199 ? -7.418 -3.952 24.635 1.00 75.50 199 ILE A C 1
ATOM 1462 O O . ILE A 1 199 ? -7.195 -4.921 23.907 1.00 75.50 199 ILE A O 1
ATOM 1466 N N . THR A 1 200 ? -6.447 -3.262 25.224 1.00 72.56 200 THR A N 1
ATOM 1467 C CA . THR A 1 200 ? -5.040 -3.687 25.239 1.00 72.56 200 THR A CA 1
ATOM 1468 C C . THR A 1 200 ? -4.669 -4.377 26.537 1.00 72.56 200 THR A C 1
ATOM 1470 O O . THR A 1 200 ? -3.845 -5.285 26.502 1.00 72.56 200 THR A O 1
ATOM 1473 N N . ASP A 1 201 ? -5.279 -3.961 27.644 1.00 78.94 201 ASP A N 1
ATOM 1474 C CA . ASP A 1 201 ? -5.099 -4.585 28.947 1.00 78.94 201 ASP A CA 1
ATOM 1475 C C . ASP A 1 201 ? -6.363 -4.431 29.799 1.00 78.94 201 ASP A C 1
ATOM 1477 O O . ASP A 1 201 ? -7.140 -3.485 29.633 1.00 78.94 201 ASP A O 1
ATOM 1481 N N . VAL A 1 202 ? -6.551 -5.374 30.718 1.00 86.00 202 VAL A N 1
ATOM 1482 C CA . VAL A 1 202 ? -7.520 -5.274 31.807 1.00 86.00 202 VAL A CA 1
ATOM 1483 C C . VAL A 1 202 ? -6.795 -5.622 33.091 1.00 86.00 202 VAL A C 1
ATOM 1485 O O . VAL A 1 202 ? -6.289 -6.733 33.238 1.00 86.00 202 VAL A O 1
ATOM 1488 N N . SER A 1 203 ? -6.815 -4.702 34.048 1.00 89.56 203 SER A N 1
ATOM 1489 C CA . SER A 1 203 ? -6.309 -4.942 35.395 1.00 89.56 203 SER A CA 1
ATOM 1490 C C . SER A 1 203 ? -7.443 -4.883 36.411 1.00 89.56 203 SER A C 1
ATOM 1492 O O . SER A 1 203 ? -8.371 -4.087 36.285 1.00 89.56 203 SER A O 1
ATOM 1494 N N . VAL A 1 204 ? -7.375 -5.742 37.426 1.00 91.06 204 VAL A N 1
ATOM 1495 C CA . VAL A 1 204 ? -8.337 -5.779 38.532 1.00 91.06 204 VAL A CA 1
ATOM 1496 C C . VAL A 1 204 ? -7.623 -5.351 39.805 1.00 91.06 204 VAL A C 1
ATOM 1498 O O . VAL A 1 204 ? -6.544 -5.857 40.122 1.00 91.06 204 VAL A O 1
ATOM 1501 N N . ARG A 1 205 ? -8.215 -4.408 40.539 1.00 88.75 205 ARG A N 1
ATOM 1502 C CA . ARG A 1 205 ? -7.749 -3.967 41.857 1.00 88.75 205 ARG A CA 1
ATOM 1503 C C . ARG A 1 205 ? -8.946 -3.852 42.789 1.00 88.75 205 ARG A C 1
ATOM 1505 O O . ARG A 1 205 ? -9.741 -2.924 42.662 1.00 88.75 205 ARG A O 1
ATOM 1512 N N . GLY A 1 206 ? -9.053 -4.786 43.732 1.00 87.56 206 GLY A N 1
ATOM 1513 C CA . GLY A 1 206 ? -10.202 -4.858 44.634 1.00 87.56 206 GLY A CA 1
ATOM 1514 C C . GLY A 1 206 ? -11.492 -5.147 43.866 1.00 87.56 206 GLY A C 1
ATOM 1515 O O . GLY A 1 206 ? -11.557 -6.107 43.107 1.00 87.56 206 GLY A O 1
ATOM 1516 N N . ASP A 1 207 ? -12.492 -4.292 44.049 1.00 89.88 207 ASP A N 1
ATOM 1517 C CA . ASP A 1 207 ? -13.822 -4.355 43.433 1.00 89.88 207 ASP A CA 1
ATOM 1518 C C . ASP A 1 207 ? -13.914 -3.597 42.097 1.00 89.88 207 ASP A C 1
ATOM 1520 O O . ASP A 1 207 ? -15.005 -3.378 41.568 1.00 89.88 207 ASP A O 1
ATOM 1524 N N . ARG A 1 208 ? -12.779 -3.161 41.536 1.00 91.62 208 ARG A N 1
ATOM 1525 C CA . ARG A 1 208 ? -12.744 -2.388 40.291 1.00 91.62 208 ARG A CA 1
ATOM 1526 C C . ARG A 1 208 ? -11.865 -3.036 39.240 1.00 91.62 208 ARG A C 1
ATOM 1528 O O . ARG A 1 208 ? -10.793 -3.567 39.532 1.00 91.62 208 ARG A O 1
ATOM 1535 N N . LEU A 1 209 ? -12.311 -2.904 37.998 1.00 92.75 209 LEU A N 1
ATOM 1536 C CA . LEU A 1 209 ? -11.540 -3.217 36.808 1.00 92.75 209 LEU A CA 1
ATOM 1537 C C . LEU A 1 209 ? -11.175 -1.923 36.067 1.00 92.75 209 LEU A C 1
ATOM 1539 O O . LEU A 1 209 ? -12.001 -1.017 35.917 1.00 92.75 209 LEU A O 1
ATOM 1543 N N . THR A 1 210 ? -9.940 -1.858 35.590 1.00 91.31 210 THR A N 1
ATOM 1544 C CA . THR A 1 210 ? -9.429 -0.798 34.723 1.00 91.31 210 THR A CA 1
ATOM 1545 C C . THR A 1 210 ? -9.160 -1.400 33.354 1.00 91.31 210 THR A C 1
ATOM 1547 O O . THR A 1 210 ? -8.393 -2.351 33.230 1.00 91.31 210 THR A O 1
ATOM 1550 N N . VAL A 1 211 ? -9.809 -0.851 32.331 1.00 87.12 211 VAL A N 1
ATOM 1551 C CA . VAL A 1 211 ? -9.647 -1.230 30.929 1.00 87.12 211 VAL A CA 1
ATOM 1552 C C . VAL A 1 211 ? -8.769 -0.195 30.247 1.00 87.12 211 VAL A C 1
ATOM 1554 O O . VAL A 1 211 ? -9.128 0.984 30.160 1.00 87.12 211 VAL A O 1
ATOM 1557 N N . GLU A 1 212 ? -7.640 -0.649 29.725 1.00 82.06 212 GLU A N 1
ATOM 1558 C CA . GLU A 1 212 ? -6.754 0.157 28.898 1.00 82.06 212 GLU A CA 1
ATOM 1559 C C . GLU A 1 212 ? -6.944 -0.186 27.426 1.00 82.06 212 GLU A C 1
ATOM 1561 O O . GLU A 1 212 ? -7.309 -1.307 27.056 1.00 82.06 212 GLU A O 1
ATOM 1566 N N . GLY A 1 213 ? -6.685 0.791 26.565 1.00 70.94 213 GLY A N 1
ATOM 1567 C CA . GLY A 1 213 ? -6.761 0.606 25.130 1.00 70.94 213 GLY A CA 1
ATOM 1568 C C . GLY A 1 213 ? -7.042 1.906 24.410 1.00 70.94 213 GLY A C 1
ATOM 1569 O O . GLY A 1 213 ? -6.594 2.974 24.813 1.00 70.94 213 GLY A O 1
ATOM 1570 N N . GLY A 1 214 ? -7.776 1.834 23.311 1.00 69.12 214 GLY A N 1
ATOM 1571 C CA . GLY A 1 214 ? -8.040 3.007 22.482 1.00 69.12 214 GLY A CA 1
ATOM 1572 C C . GLY A 1 214 ? -9.299 2.856 21.656 1.00 69.12 214 GLY A C 1
ATOM 1573 O O . GLY A 1 214 ? -9.837 1.765 21.479 1.00 69.12 214 GLY A O 1
ATOM 1574 N N . GLY A 1 215 ? -9.837 3.994 21.225 1.00 69.38 215 GLY A N 1
ATOM 1575 C CA . GLY A 1 215 ? -11.249 4.060 20.849 1.00 69.38 215 GLY A CA 1
ATOM 1576 C C . GLY A 1 215 ? -12.196 3.938 22.050 1.00 69.38 215 GLY A C 1
ATOM 1577 O O . GLY A 1 215 ? -13.403 3.804 21.849 1.00 69.38 215 GLY A O 1
ATOM 1578 N N . LEU A 1 216 ? -11.664 3.999 23.279 1.00 74.19 216 LEU A N 1
ATOM 1579 C CA . LEU A 1 216 ? -12.416 3.956 24.538 1.00 74.19 216 LEU A CA 1
ATOM 1580 C C . LEU A 1 216 ? -13.030 5.321 24.899 1.00 74.19 216 LEU A C 1
ATOM 1582 O O . LEU A 1 216 ? -13.897 5.412 25.764 1.00 74.19 216 LEU A O 1
ATOM 1586 N N . THR A 1 217 ? -12.618 6.383 24.201 1.00 63.94 217 THR A N 1
ATOM 1587 C CA . THR A 1 217 ? -13.070 7.757 24.422 1.00 63.94 217 THR A CA 1
ATOM 1588 C C . THR A 1 217 ? -14.440 8.018 23.796 1.00 63.94 217 THR A C 1
ATOM 1590 O O . THR A 1 217 ? -14.578 8.360 22.615 1.00 63.94 217 THR A O 1
ATOM 1593 N N . ALA A 1 218 ? -15.477 7.882 24.621 1.00 57.00 218 ALA A N 1
ATOM 1594 C CA . ALA A 1 218 ? -16.735 8.602 24.473 1.00 57.00 218 ALA A CA 1
ATOM 1595 C C . ALA A 1 218 ? -17.555 8.518 25.764 1.00 57.00 218 ALA A C 1
ATOM 1597 O O . ALA A 1 218 ? -17.588 7.474 26.410 1.00 57.00 218 ALA A O 1
ATOM 1598 N N . ASP A 1 219 ? -18.379 9.536 25.989 1.00 61.97 219 ASP A N 1
ATOM 1599 C CA . ASP A 1 219 ? -19.497 9.624 26.950 1.00 61.97 219 ASP A CA 1
ATOM 1600 C C . ASP A 1 219 ? -20.565 8.509 26.768 1.00 61.97 219 ASP A C 1
ATOM 1602 O O . ASP A 1 219 ? -21.653 8.550 27.333 1.00 61.97 219 ASP A O 1
ATOM 1606 N N . THR A 1 220 ? -20.279 7.518 25.916 1.00 66.19 220 THR A N 1
ATOM 1607 C CA . THR A 1 220 ? -21.153 6.422 25.480 1.00 66.19 220 THR A CA 1
ATOM 1608 C C . THR A 1 220 ? -20.494 5.044 25.618 1.00 66.19 220 THR A C 1
ATOM 1610 O O . THR A 1 220 ? -21.057 4.062 25.130 1.00 66.19 220 THR A O 1
ATOM 1613 N N . ALA A 1 221 ? -19.305 4.951 26.228 1.00 79.06 221 ALA A N 1
ATOM 1614 C CA . ALA A 1 221 ? -18.633 3.677 26.454 1.00 79.06 221 ALA A CA 1
ATOM 1615 C C . ALA A 1 221 ? -19.457 2.785 27.393 1.00 79.06 221 ALA A C 1
ATOM 1617 O O . ALA A 1 221 ? -19.810 3.178 28.503 1.00 79.06 221 ALA A O 1
ATOM 1618 N N . ARG A 1 222 ? -19.764 1.569 26.939 1.00 87.62 222 ARG A N 1
ATOM 1619 C CA . ARG A 1 222 ? -20.393 0.513 27.736 1.00 87.62 222 ARG A CA 1
ATOM 1620 C C . ARG A 1 222 ? -19.404 -0.624 27.891 1.00 87.62 222 ARG A C 1
ATOM 1622 O O . ARG A 1 222 ? -18.867 -1.096 26.890 1.00 87.62 222 ARG A O 1
ATOM 1629 N N . VAL A 1 223 ? -19.184 -1.059 29.123 1.00 91.31 223 VAL A N 1
ATOM 1630 C CA . VAL A 1 223 ? -18.357 -2.226 29.432 1.00 91.31 223 VAL A CA 1
ATOM 1631 C C . VAL A 1 223 ? -19.293 -3.369 29.807 1.00 91.31 223 VAL A C 1
ATOM 1633 O O . VAL A 1 223 ? -20.261 -3.163 30.538 1.00 91.31 223 VAL A O 1
ATOM 1636 N N . THR A 1 224 ? -19.023 -4.566 29.297 1.00 93.38 224 THR A N 1
ATOM 1637 C CA . THR A 1 224 ? -19.678 -5.797 29.752 1.00 93.38 224 THR A CA 1
ATOM 1638 C C . THR A 1 224 ? -18.635 -6.781 30.257 1.00 93.38 224 THR A C 1
ATOM 1640 O O . THR A 1 224 ? -17.613 -6.966 29.593 1.00 93.38 224 THR A O 1
ATOM 1643 N N . VAL A 1 225 ? -18.924 -7.423 31.386 1.00 92.50 225 VAL A N 1
ATOM 1644 C CA . VAL A 1 225 ? -18.148 -8.523 31.972 1.00 92.50 225 VAL A CA 1
ATOM 1645 C C . VAL A 1 225 ? -19.019 -9.776 31.912 1.00 92.50 225 VAL A C 1
ATOM 1647 O O . VAL A 1 225 ? -20.095 -9.772 32.500 1.00 92.50 225 VAL A O 1
ATOM 1650 N N . ASP A 1 226 ? -18.614 -10.793 31.148 1.00 90.69 226 ASP A N 1
ATOM 1651 C CA . ASP A 1 226 ? -19.431 -11.984 30.835 1.00 90.69 226 ASP A CA 1
ATOM 1652 C C . ASP A 1 226 ? -20.875 -11.614 30.454 1.00 90.69 226 ASP A C 1
ATOM 1654 O O . ASP A 1 226 ? -21.853 -12.039 31.067 1.00 90.69 226 ASP A O 1
ATOM 1658 N N . ASP A 1 227 ? -20.987 -10.708 29.477 1.00 87.75 227 ASP A N 1
ATOM 1659 C CA . ASP A 1 227 ? -22.236 -10.119 28.972 1.00 87.75 227 ASP A CA 1
ATOM 1660 C C . ASP A 1 227 ? -23.066 -9.316 30.004 1.00 87.75 227 ASP A C 1
ATOM 1662 O O . ASP A 1 227 ? -24.073 -8.698 29.649 1.00 87.75 227 ASP A O 1
ATOM 1666 N N . THR A 1 228 ? -22.606 -9.203 31.253 1.00 91.81 228 THR A N 1
ATOM 1667 C CA . THR A 1 228 ? -23.208 -8.345 32.281 1.00 91.81 228 THR A CA 1
ATOM 1668 C C . THR A 1 228 ? -22.727 -6.911 32.108 1.00 91.81 228 THR A C 1
ATOM 1670 O O . THR A 1 228 ? -21.541 -6.614 32.250 1.00 91.81 228 THR A O 1
ATOM 1673 N N . ALA A 1 229 ? -23.644 -5.995 31.792 1.00 91.75 229 ALA A N 1
ATOM 1674 C CA . ALA A 1 229 ? -23.320 -4.582 31.630 1.00 91.75 229 ALA A CA 1
ATOM 1675 C C . ALA A 1 229 ? -22.947 -3.934 32.970 1.00 91.75 229 ALA A C 1
ATOM 1677 O O . ALA A 1 229 ? -23.712 -3.992 33.931 1.00 91.75 229 ALA A O 1
ATOM 1678 N N . VAL A 1 230 ? -21.801 -3.255 32.997 1.00 91.88 230 VAL A N 1
ATOM 1679 C CA . VAL A 1 230 ? -21.307 -2.508 34.158 1.00 91.88 230 VAL A CA 1
ATOM 1680 C C . VAL A 1 230 ? -21.119 -1.029 33.810 1.00 91.88 230 VAL A C 1
ATOM 1682 O O . VAL A 1 230 ? -20.776 -0.696 32.668 1.00 91.88 230 VAL A O 1
ATOM 1685 N N . PRO A 1 231 ? -21.359 -0.108 34.760 1.00 88.88 231 PRO A N 1
ATOM 1686 C CA . PRO A 1 231 ? -21.134 1.312 34.527 1.00 88.88 231 PRO A CA 1
ATOM 1687 C C . PRO A 1 231 ? -19.637 1.585 34.350 1.00 88.88 231 PRO A C 1
ATOM 1689 O O . PRO A 1 231 ? -18.829 1.201 35.190 1.00 88.88 231 PRO A O 1
ATOM 1692 N N . ALA A 1 232 ? -19.269 2.269 33.269 1.00 88.00 232 ALA A N 1
ATOM 1693 C CA . ALA A 1 232 ? -17.886 2.613 32.966 1.00 88.00 232 ALA A CA 1
ATOM 1694 C C . ALA A 1 232 ? -17.673 4.123 33.075 1.00 88.00 232 ALA A C 1
ATOM 1696 O O . ALA A 1 232 ? -18.457 4.908 32.542 1.00 88.00 232 ALA A O 1
ATOM 1697 N N . VAL A 1 233 ? -16.601 4.522 33.754 1.00 87.81 233 VAL A N 1
ATOM 1698 C CA . VAL A 1 233 ? -16.193 5.918 33.915 1.00 87.81 233 VAL A CA 1
ATOM 1699 C C . VAL A 1 233 ? -14.888 6.127 33.147 1.00 87.81 233 VAL A C 1
ATOM 1701 O O . VAL A 1 233 ? -13.901 5.461 33.469 1.00 87.81 233 VAL A O 1
ATOM 1704 N N . PRO A 1 234 ? -14.858 7.008 32.133 1.00 82.69 234 PRO A N 1
ATOM 1705 C CA . PRO A 1 234 ? -13.630 7.342 31.427 1.00 82.69 234 PRO A CA 1
ATOM 1706 C C . PRO A 1 234 ? -12.733 8.249 32.270 1.00 82.69 234 PRO A C 1
ATOM 1708 O O . PRO A 1 234 ? -13.202 9.222 32.858 1.00 82.69 234 PRO A O 1
ATOM 1711 N N . ASP A 1 235 ? -11.436 7.959 32.276 1.00 80.12 235 ASP A N 1
ATOM 1712 C CA . ASP A 1 235 ? -10.409 8.861 32.783 1.00 80.12 235 ASP A CA 1
ATOM 1713 C C . ASP A 1 235 ? -9.854 9.695 31.611 1.00 80.12 235 ASP A C 1
ATOM 1715 O O . ASP A 1 235 ? -9.172 9.154 30.736 1.00 80.12 235 ASP A O 1
ATOM 1719 N N . PRO A 1 236 ? -10.130 11.011 31.555 1.00 69.31 236 PRO A N 1
ATOM 1720 C CA . PRO A 1 236 ? -9.679 11.865 30.461 1.00 69.31 236 PRO A CA 1
ATOM 1721 C C . PRO A 1 236 ? -8.160 12.099 30.447 1.00 69.31 236 PRO A C 1
ATOM 1723 O O . PRO A 1 236 ? -7.636 12.493 29.407 1.00 69.31 236 PRO A O 1
ATOM 1726 N N . ALA A 1 237 ? -7.450 11.874 31.559 1.00 70.69 237 ALA A N 1
ATOM 1727 C CA . ALA A 1 237 ? -6.002 12.062 31.632 1.00 70.69 237 ALA A CA 1
ATOM 1728 C C . ALA A 1 237 ? -5.237 10.859 31.065 1.00 70.69 237 ALA A C 1
ATOM 1730 O O . ALA A 1 237 ? -4.202 11.032 30.423 1.00 70.69 237 ALA A O 1
ATOM 1731 N N . THR A 1 238 ? -5.750 9.647 31.288 1.00 69.12 238 THR A N 1
ATOM 1732 C CA . THR A 1 238 ? -5.095 8.395 30.870 1.00 69.12 238 THR A CA 1
ATOM 1733 C C . THR A 1 238 ? -5.752 7.741 29.652 1.00 69.12 238 THR A C 1
ATOM 1735 O O . THR A 1 238 ? -5.132 6.912 28.992 1.00 69.12 238 THR A O 1
ATOM 1738 N N . GLY A 1 239 ? -6.994 8.111 29.322 1.00 72.69 239 GLY A N 1
ATOM 1739 C CA . GLY A 1 239 ? -7.782 7.492 28.252 1.00 72.69 239 GLY A CA 1
ATOM 1740 C C . GLY A 1 239 ? -8.338 6.107 28.605 1.00 72.69 239 GLY A C 1
ATOM 1741 O O . GLY A 1 239 ? -8.848 5.416 27.721 1.00 72.69 239 GLY A O 1
ATOM 1742 N N . THR A 1 240 ? -8.241 5.698 29.873 1.00 82.56 240 THR A N 1
ATOM 1743 C CA . THR A 1 240 ? -8.705 4.397 30.378 1.00 82.56 240 THR A CA 1
ATOM 1744 C C . THR A 1 240 ? -10.185 4.429 30.771 1.00 82.56 240 THR A C 1
ATOM 1746 O O . THR A 1 240 ? -10.771 5.495 30.971 1.00 82.56 240 THR A O 1
ATOM 1749 N N . LEU A 1 241 ? -10.814 3.255 30.879 1.00 87.88 241 LEU A N 1
ATOM 1750 C CA . LEU A 1 241 ? -12.156 3.101 31.451 1.00 87.88 241 LEU A CA 1
ATOM 1751 C C . LEU A 1 241 ? -12.061 2.367 32.782 1.00 87.88 241 LEU A C 1
ATOM 1753 O O . LEU A 1 241 ? -11.488 1.286 32.851 1.00 87.88 241 LEU A O 1
ATOM 1757 N N . THR A 1 242 ? -12.689 2.902 33.821 1.00 90.50 242 THR A N 1
ATOM 1758 C CA . THR A 1 242 ? -12.827 2.206 35.103 1.00 90.50 242 THR A CA 1
ATOM 1759 C C . THR A 1 242 ? -14.265 1.741 35.291 1.00 90.50 242 THR A C 1
ATOM 1761 O O . THR A 1 242 ? -15.186 2.550 35.183 1.00 90.50 242 THR A O 1
ATOM 1764 N N . ALA A 1 243 ? -14.474 0.474 35.637 1.00 92.12 243 ALA A N 1
ATOM 1765 C CA . ALA A 1 243 ? -15.792 -0.091 35.926 1.00 92.12 243 ALA A CA 1
ATOM 1766 C C . ALA A 1 243 ? -15.765 -0.922 37.225 1.00 92.12 243 ALA A C 1
ATOM 1768 O O . ALA A 1 243 ? -14.694 -1.387 37.621 1.00 92.12 243 ALA A O 1
ATOM 1769 N N . PRO A 1 244 ? -16.897 -1.089 37.933 1.00 93.25 244 PRO A N 1
ATOM 1770 C CA . PRO A 1 244 ? -16.976 -2.047 39.028 1.00 93.25 244 PRO A CA 1
ATOM 1771 C C . PRO A 1 244 ? -16.890 -3.474 38.476 1.00 93.25 244 PRO A C 1
ATOM 1773 O O . PRO A 1 244 ? -17.406 -3.763 37.392 1.00 93.25 244 PRO A O 1
ATOM 1776 N N . LEU A 1 245 ? -16.243 -4.359 39.226 1.00 92.62 245 LEU A N 1
ATOM 1777 C CA . LEU A 1 245 ? -16.255 -5.791 38.969 1.00 92.62 245 LEU A CA 1
ATOM 1778 C C . LEU A 1 245 ? -17.569 -6.369 39.528 1.00 92.62 245 LEU A C 1
ATOM 1780 O O . LEU A 1 245 ? -17.842 -6.158 40.707 1.00 92.62 245 LEU A O 1
ATOM 1784 N N . PRO A 1 246 ? -18.404 -7.058 38.727 1.00 91.44 246 PRO A N 1
ATOM 1785 C CA . PRO A 1 246 ? -19.599 -7.716 39.253 1.00 91.44 246 PRO A CA 1
ATOM 1786 C C . PRO A 1 246 ? -19.239 -8.755 40.315 1.00 91.44 246 PRO A C 1
ATOM 1788 O O . PRO A 1 246 ? -18.292 -9.511 40.117 1.00 91.44 246 PRO A O 1
ATOM 1791 N N . ASP A 1 247 ? -20.048 -8.884 41.368 1.00 86.31 247 ASP A N 1
ATOM 1792 C CA . ASP A 1 247 ? -19.837 -9.895 42.421 1.00 86.31 247 ASP A CA 1
ATOM 1793 C C . ASP A 1 247 ? -19.831 -11.338 41.876 1.00 86.31 247 ASP A C 1
ATOM 1795 O O . ASP A 1 247 ? -19.240 -12.239 42.466 1.00 86.31 247 ASP A O 1
ATOM 1799 N N . SER A 1 248 ? -20.485 -11.566 40.732 1.00 83.06 248 SER A N 1
ATOM 1800 C CA . SER A 1 248 ? -20.517 -12.854 40.034 1.00 83.06 248 SER A CA 1
ATOM 1801 C C . SER A 1 248 ? -19.273 -13.137 39.187 1.00 83.06 248 SER A C 1
ATOM 1803 O O . SER A 1 248 ? -19.095 -14.270 38.741 1.00 83.06 248 SER A O 1
ATOM 1805 N N . ALA A 1 249 ? -18.435 -12.133 38.920 1.00 85.69 249 ALA A N 1
ATOM 1806 C CA . ALA A 1 249 ? -17.273 -12.279 38.059 1.00 85.69 249 ALA A CA 1
ATOM 1807 C C . ALA A 1 249 ? -16.119 -12.921 38.839 1.00 85.69 249 ALA A C 1
ATOM 1809 O O . ALA A 1 249 ? -15.489 -12.300 39.693 1.00 85.69 249 ALA A O 1
ATOM 1810 N N . THR A 1 250 ? -15.817 -14.174 38.509 1.00 85.62 250 THR A N 1
ATOM 1811 C CA . THR A 1 250 ? -14.633 -14.885 39.004 1.00 85.62 250 THR A CA 1
ATOM 1812 C C . THR A 1 250 ? -13.712 -15.172 37.823 1.00 85.62 250 THR A C 1
ATOM 1814 O O . THR A 1 250 ? -14.204 -15.590 36.777 1.00 85.62 250 THR A O 1
ATOM 1817 N N . PRO A 1 251 ? -12.393 -14.911 37.919 1.00 86.56 251 PRO A N 1
ATOM 1818 C CA . PRO A 1 251 ? -11.484 -15.248 36.832 1.00 86.56 251 PRO A CA 1
ATOM 1819 C C . PRO A 1 251 ? -11.534 -16.756 36.516 1.00 86.56 251 PRO A C 1
ATOM 1821 O O . PRO A 1 251 ? -11.552 -17.561 37.449 1.00 86.56 251 PRO A O 1
ATOM 1824 N N . PRO A 1 252 ? -11.495 -17.157 35.234 1.00 90.88 252 PRO A N 1
ATOM 1825 C CA . PRO A 1 252 ? -11.415 -16.299 34.055 1.00 90.88 252 PRO A CA 1
ATOM 1826 C C . PRO A 1 252 ? -12.776 -15.702 33.661 1.00 90.88 252 PRO A C 1
ATOM 1828 O O . PRO A 1 252 ? -13.791 -16.388 33.702 1.00 90.88 252 PRO A O 1
ATOM 1831 N N . PHE A 1 253 ? -12.772 -14.451 33.197 1.00 91.69 253 PHE A N 1
ATOM 1832 C CA . PHE A 1 253 ? -13.964 -13.774 32.668 1.00 91.69 253 PHE A CA 1
ATOM 1833 C C . PHE A 1 253 ? -13.634 -12.974 31.407 1.00 91.69 253 PHE A C 1
ATOM 1835 O O . PHE A 1 253 ? -12.472 -12.702 31.093 1.00 91.69 253 PHE A O 1
ATOM 1842 N N . THR A 1 254 ? -14.662 -12.579 30.664 1.00 90.56 254 THR A N 1
ATOM 1843 C CA . THR A 1 254 ? -14.523 -11.871 29.391 1.00 90.56 254 THR A CA 1
ATOM 1844 C C . THR A 1 254 ? -14.972 -10.424 29.508 1.00 90.56 254 THR A C 1
ATOM 1846 O O . THR A 1 254 ? -16.087 -10.144 29.937 1.00 90.56 254 THR A O 1
ATOM 1849 N N . VAL A 1 255 ? -14.133 -9.494 29.055 1.00 88.56 255 VAL A N 1
ATOM 1850 C CA . VAL A 1 255 ? -14.444 -8.065 28.988 1.00 88.56 255 VAL A CA 1
ATOM 1851 C C . VAL A 1 255 ? -14.661 -7.645 27.542 1.00 88.56 255 VAL A C 1
ATOM 1853 O O . VAL A 1 255 ? -13.892 -7.993 26.646 1.00 88.56 255 VAL A O 1
ATOM 1856 N N . VAL A 1 256 ? -15.708 -6.862 27.309 1.00 89.44 256 VAL A N 1
ATOM 1857 C CA . VAL A 1 256 ? -15.988 -6.236 26.015 1.00 89.44 256 VAL A CA 1
ATOM 1858 C C . VAL A 1 256 ? -16.311 -4.768 26.243 1.00 89.44 256 VAL A C 1
ATOM 1860 O O . VAL A 1 256 ? -17.089 -4.426 27.133 1.00 89.44 256 VAL A O 1
ATOM 1863 N N . VAL A 1 257 ? -15.765 -3.902 25.390 1.00 85.69 257 VAL A N 1
ATOM 1864 C CA . VAL A 1 257 ? -16.144 -2.489 25.332 1.00 85.69 257 VAL A CA 1
ATOM 1865 C C . VAL A 1 257 ? -16.965 -2.226 24.079 1.00 85.69 257 VAL A C 1
ATOM 1867 O O . VAL A 1 257 ? -16.604 -2.644 22.981 1.00 85.69 257 VAL A O 1
ATOM 1870 N N . THR A 1 258 ? -18.065 -1.497 24.234 1.00 86.62 258 THR A N 1
ATOM 1871 C CA . THR A 1 258 ? -18.849 -0.954 23.125 1.00 86.62 258 THR A CA 1
ATOM 1872 C C . THR A 1 258 ? -18.826 0.569 23.170 1.00 86.62 258 THR A C 1
ATOM 1874 O O . THR A 1 258 ? -19.230 1.162 24.167 1.00 86.62 258 THR A O 1
ATOM 1877 N N . THR A 1 259 ? -18.406 1.219 22.086 1.00 80.62 259 THR A N 1
ATOM 1878 C CA . THR A 1 259 ? -18.438 2.683 21.934 1.00 80.62 259 THR A CA 1
ATOM 1879 C C . THR A 1 259 ? -19.119 3.051 20.624 1.00 80.62 259 THR A C 1
ATOM 1881 O O . THR A 1 259 ? -18.810 2.503 19.568 1.00 80.62 259 THR A O 1
ATOM 1884 N N . ARG A 1 260 ? -20.087 3.980 20.668 1.00 76.94 260 ARG A N 1
ATOM 1885 C CA . ARG A 1 260 ? -20.830 4.454 19.477 1.00 76.94 260 ARG A CA 1
ATOM 1886 C C . ARG A 1 260 ? -21.390 3.320 18.586 1.00 76.94 260 ARG A C 1
ATOM 1888 O O . ARG A 1 260 ? -21.391 3.442 17.362 1.00 76.94 260 ARG A O 1
ATOM 1895 N N . GLY A 1 261 ? -21.841 2.220 19.197 1.00 74.31 261 GLY A N 1
ATOM 1896 C CA . GLY A 1 261 ? -22.385 1.044 18.501 1.00 74.31 261 GLY A CA 1
ATOM 1897 C C . GLY A 1 261 ? -21.344 0.076 17.920 1.00 74.31 261 GLY A C 1
ATOM 1898 O O . GLY A 1 261 ? -21.727 -0.904 17.290 1.00 74.31 261 GLY A O 1
ATOM 1899 N N . LEU A 1 262 ? -20.048 0.322 18.129 1.00 74.69 262 LEU A N 1
ATOM 1900 C CA . LEU A 1 262 ? -18.951 -0.552 17.709 1.00 74.69 262 LEU A CA 1
ATOM 1901 C C . LEU A 1 262 ? -18.441 -1.358 18.901 1.00 74.69 262 LEU A C 1
ATOM 1903 O O . LEU A 1 262 ? -18.238 -0.793 19.973 1.00 74.69 262 LEU A O 1
ATOM 1907 N N . ARG A 1 263 ? -18.229 -2.660 18.707 1.00 81.25 263 ARG A N 1
ATOM 1908 C CA . ARG A 1 263 ? -17.832 -3.617 19.749 1.00 81.25 263 ARG A CA 1
ATOM 1909 C C . ARG A 1 263 ? -16.347 -3.961 19.615 1.00 81.25 263 ARG A C 1
ATOM 1911 O O . ARG A 1 263 ? -15.869 -4.146 18.495 1.00 81.25 263 ARG A O 1
ATOM 1918 N N . SER A 1 264 ? -15.637 -4.057 20.736 1.00 74.19 264 SER A N 1
ATOM 1919 C CA . SER A 1 264 ? -14.271 -4.577 20.775 1.00 74.19 264 SER A CA 1
ATOM 1920 C 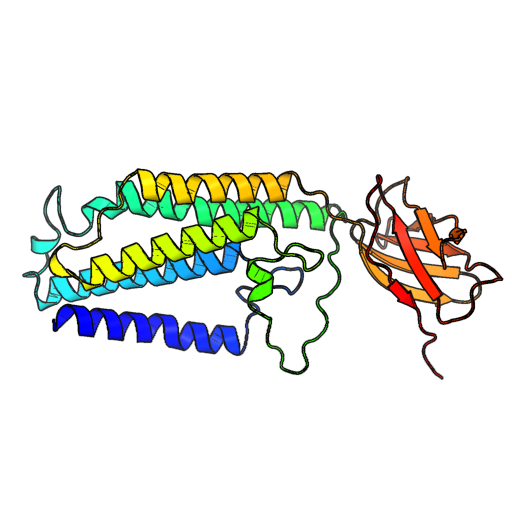C . SER A 1 264 ? -14.250 -6.079 20.527 1.00 74.19 264 SER A C 1
ATOM 1922 O O . SER A 1 264 ? -15.252 -6.770 20.737 1.00 74.19 264 SER A O 1
ATOM 1924 N N . ASP A 1 265 ? -13.087 -6.603 20.149 1.00 75.44 265 ASP A N 1
ATOM 1925 C CA . ASP A 1 265 ? -12.853 -8.034 20.318 1.00 75.44 265 ASP A CA 1
ATOM 1926 C C . ASP A 1 265 ? -12.970 -8.395 21.817 1.00 75.44 265 ASP A C 1
ATOM 1928 O O . ASP A 1 265 ? -12.648 -7.553 22.672 1.00 75.44 265 ASP A O 1
ATOM 1932 N N . PRO A 1 266 ? -13.455 -9.602 22.161 1.00 79.25 266 PRO A N 1
ATOM 1933 C CA . PRO A 1 266 ? -13.509 -10.054 23.545 1.00 79.25 266 PRO A CA 1
ATOM 1934 C C . PRO A 1 266 ? -12.107 -10.172 24.148 1.00 79.25 266 PRO A C 1
ATOM 1936 O O . PRO A 1 266 ? -11.233 -10.829 23.579 1.00 79.25 266 PRO A O 1
ATOM 1939 N N . TYR A 1 267 ? -11.897 -9.542 25.302 1.00 79.31 267 TYR A N 1
ATOM 1940 C CA . TYR A 1 267 ? -10.675 -9.670 26.086 1.00 79.31 267 TYR A CA 1
ATOM 1941 C C . TYR A 1 267 ? -10.885 -10.717 27.174 1.00 79.31 267 TYR A C 1
ATOM 1943 O O . TYR A 1 267 ? -11.737 -10.543 28.042 1.00 79.31 267 TYR A O 1
ATOM 1951 N N . HIS A 1 268 ? -10.110 -11.796 27.137 1.00 86.06 268 HIS A N 1
ATOM 1952 C CA . HIS A 1 268 ? -10.144 -12.819 28.176 1.00 86.06 268 HIS A CA 1
ATOM 1953 C C . HIS A 1 268 ? -9.201 -12.414 29.305 1.00 86.06 268 HIS A C 1
ATOM 1955 O O . HIS A 1 268 ? -7.986 -12.376 29.118 1.00 86.06 268 HIS A O 1
ATOM 1961 N N . TYR A 1 269 ? -9.775 -12.080 30.456 1.00 85.38 269 TYR A N 1
ATOM 1962 C CA . TYR A 1 269 ? -9.022 -11.822 31.669 1.00 85.38 269 TYR A CA 1
ATOM 1963 C C . TYR A 1 269 ? -8.790 -13.139 32.406 1.00 85.38 269 TYR A C 1
ATOM 1965 O O . TYR A 1 269 ? -9.736 -13.837 32.778 1.00 85.38 269 TYR A O 1
ATOM 1973 N N . GLU A 1 270 ? -7.524 -13.449 32.649 1.00 88.00 270 GLU A N 1
ATOM 1974 C CA . GLU A 1 270 ? -7.091 -14.513 33.547 1.00 88.00 270 GLU A CA 1
ATOM 1975 C C . GLU A 1 270 ? -6.469 -13.856 34.781 1.00 88.00 270 GLU A C 1
ATOM 1977 O O . GLU A 1 270 ? -5.794 -12.829 34.668 1.00 88.00 270 GLU A O 1
ATOM 1982 N N . SER A 1 271 ? -6.690 -14.419 35.973 1.00 77.94 271 SER A N 1
ATOM 1983 C CA . SER A 1 271 ? -5.991 -13.921 37.157 1.00 77.94 271 SER A CA 1
ATOM 1984 C C . SER A 1 271 ? -4.494 -14.103 36.938 1.00 77.94 271 SER A C 1
ATOM 1986 O O . SER A 1 271 ? -4.063 -15.213 36.618 1.00 77.94 271 SER A O 1
ATOM 1988 N N . ALA A 1 272 ? -3.704 -13.049 37.146 1.00 62.62 272 ALA A N 1
ATOM 1989 C CA . ALA A 1 272 ? -2.262 -13.203 37.256 1.00 62.62 272 ALA A CA 1
ATOM 1990 C C . ALA A 1 272 ? -2.001 -14.216 38.379 1.00 62.62 272 ALA A C 1
ATOM 1992 O O . ALA A 1 272 ? -2.302 -13.938 39.541 1.00 62.62 272 ALA A O 1
ATOM 1993 N N . GLY A 1 273 ? -1.559 -15.420 38.009 1.00 51.59 273 GLY A N 1
ATOM 1994 C CA . GLY A 1 273 ? -1.209 -16.456 38.971 1.00 51.59 273 GLY A CA 1
ATOM 1995 C C . GLY A 1 273 ? -0.212 -15.887 39.975 1.00 51.59 273 GLY A C 1
ATOM 1996 O O . GLY A 1 273 ? 0.742 -15.215 39.575 1.00 51.59 273 GLY A O 1
ATOM 1997 N N . LEU A 1 274 ? -0.484 -16.108 41.261 1.00 37.31 274 LEU A N 1
ATOM 1998 C CA . LEU A 1 274 ? 0.516 -15.960 42.316 1.00 37.31 274 LEU A CA 1
ATOM 1999 C C . LEU A 1 274 ? 1.698 -16.900 42.053 1.00 37.31 274 LEU A C 1
ATOM 2001 O O . LEU A 1 274 ? 1.443 -18.050 41.624 1.00 37.31 274 LEU A O 1
#

Radius of gyration: 24.73 Å; Cα contacts (8 Å, |Δi|>4): 407; chains: 1; bounding box: 50×30×73 Å